Protein AF-A0A933DGP6-F1 (afdb_monomer_lite)

Foldseek 3Di:
DPDLDQDPCLLAFLDQLPPQDDVPFGQLVVLCVLLPHDLLLLCQQQVHDSVQRDRDPSRDPSSRVLSVSSSSLLRLQCVVVVSPSVVSSVQQVFQDVVVVRDRVSVCSSNNNVVVSSVVSSVVVSVPPPDPPPDDDDDDDDDDDPCLQQVQCCQLPVPDPQGSVNLVVQCVDPPCPSNLVSLLSCLATPDPVVNVVRDDLVSCVVNLVPHDHDPVSSVVNVVVSVVVVPPD

Sequence (231 aa):
MPTITPDIFSTVPQRDYLSLFEGNRPNCQRIVRFLGLRNEEVAKATGLPFGSIRYDEKMPVDLIERIREWGTLLNLVAEFFQGDSQKTSLWFAMPNPLLGDVAPRDMIRSGRDKKLFKFVVTALSENKPTVPASPEFPISVRHGPDIGEKVAKEVFWDYEVDLQEMKRLLQNKRPEKRLWVIGRILKYARWEDVRQLLTTKDIEEALPKVDLPEVKRRMLENALEVWRHGK

Secondary structure (DSSP, 8-state):
----PPPTTTTS-SS-TT--EETTEE-HHHHHHHHT--HHHHHHHHT--GGG---STT--HHHHHHHHHHHHHHHHHHHHTTT-HHHHHHHHHS-BGGGTSB-HHHHHHTT-HHHHHHHHHHHHHHSS----S-PPP----PPPTTHHHHHHHHH-TTS---HHHHHHHHS-S-HHHHHHHHHHHHHHS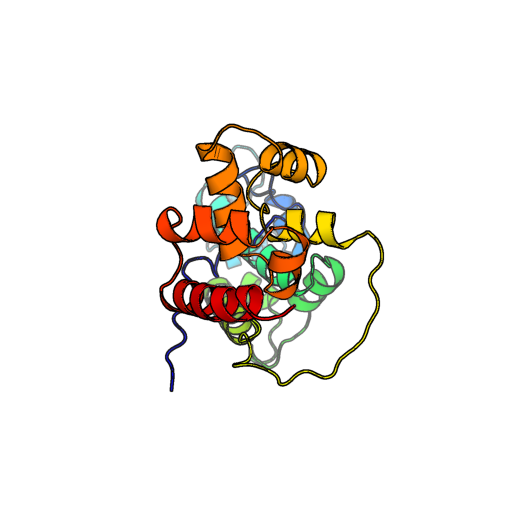-HHHHHHHS-HHHHHHHTTTS---HHHHHHHHHHHHHHHH--

Structure (mmCIF, N/CA/C/O backbone):
data_AF-A0A933DGP6-F1
#
_entry.id   AF-A0A933DGP6-F1
#
loop_
_atom_site.group_PDB
_atom_site.id
_atom_site.type_symbol
_atom_site.label_atom_id
_atom_site.label_alt_id
_atom_site.label_comp_id
_atom_site.label_asym_id
_atom_site.label_entity_id
_atom_site.label_seq_id
_atom_site.pdbx_PDB_ins_code
_atom_site.Cartn_x
_atom_site.Cartn_y
_atom_site.Cartn_z
_atom_site.occupancy
_atom_site.B_iso_or_equiv
_atom_site.auth_seq_id
_atom_site.auth_comp_id
_atom_site.auth_asym_id
_atom_site.auth_atom_id
_atom_site.pdbx_PDB_model_num
ATOM 1 N N . MET A 1 1 ? 26.078 -15.465 -0.714 1.00 34.94 1 MET A N 1
ATOM 2 C CA . MET A 1 1 ? 24.709 -14.984 -0.992 1.00 34.94 1 MET A CA 1
ATOM 3 C C . MET A 1 1 ? 24.759 -13.467 -0.943 1.00 34.94 1 MET A C 1
ATOM 5 O O . MET A 1 1 ? 25.092 -12.960 0.123 1.00 34.94 1 MET A O 1
ATOM 9 N N . PRO A 1 2 ? 24.574 -12.738 -2.055 1.00 35.12 2 PRO A N 1
ATOM 10 C CA . PRO A 1 2 ? 24.521 -11.284 -1.998 1.00 35.12 2 PRO A CA 1
ATOM 11 C C . PRO A 1 2 ? 23.254 -10.886 -1.239 1.00 35.12 2 PRO A C 1
ATOM 13 O O . PRO A 1 2 ? 22.146 -11.267 -1.610 1.00 35.12 2 PRO A O 1
ATOM 16 N N . THR A 1 3 ? 23.428 -10.175 -0.133 1.00 34.62 3 THR A N 1
ATOM 17 C CA . THR A 1 3 ? 22.328 -9.604 0.639 1.00 34.62 3 THR A CA 1
ATOM 18 C C . THR A 1 3 ? 21.720 -8.490 -0.207 1.00 34.62 3 THR A C 1
ATOM 20 O O . THR A 1 3 ? 22.310 -7.419 -0.314 1.00 34.62 3 THR A O 1
ATOM 23 N N . ILE A 1 4 ? 20.586 -8.749 -0.864 1.00 45.81 4 ILE A N 1
ATOM 24 C CA . ILE A 1 4 ? 19.815 -7.701 -1.540 1.00 45.81 4 ILE A CA 1
ATOM 25 C C . ILE A 1 4 ? 19.317 -6.773 -0.435 1.00 45.81 4 ILE A C 1
ATOM 27 O O . ILE A 1 4 ? 18.376 -7.099 0.287 1.00 45.81 4 ILE A O 1
ATOM 31 N N . THR A 1 5 ? 19.993 -5.644 -0.240 1.00 48.47 5 THR A N 1
ATOM 32 C CA . THR A 1 5 ? 19.479 -4.573 0.603 1.00 48.47 5 THR A CA 1
ATOM 33 C C . THR A 1 5 ? 18.223 -4.037 -0.078 1.00 48.47 5 THR A C 1
ATOM 35 O O . THR A 1 5 ? 18.317 -3.567 -1.214 1.00 48.47 5 THR A O 1
ATOM 38 N N . PRO A 1 6 ? 17.039 -4.136 0.555 1.00 54.31 6 PRO A N 1
ATOM 39 C CA . PRO A 1 6 ? 15.834 -3.561 -0.014 1.00 54.31 6 PRO A CA 1
ATOM 40 C C . PRO A 1 6 ? 16.068 -2.061 -0.181 1.00 54.31 6 PRO A C 1
ATOM 42 O O . PRO A 1 6 ? 16.427 -1.367 0.770 1.00 54.31 6 PRO A O 1
ATOM 45 N N . ASP A 1 7 ? 15.915 -1.588 -1.415 1.00 66.56 7 ASP A N 1
ATOM 46 C CA . ASP A 1 7 ? 15.916 -0.169 -1.752 1.00 66.56 7 ASP A CA 1
ATOM 47 C C . ASP A 1 7 ? 14.980 0.566 -0.781 1.00 66.56 7 ASP A C 1
ATOM 49 O O . ASP A 1 7 ? 13.841 0.133 -0.578 1.00 66.56 7 ASP A O 1
ATOM 53 N N . ILE A 1 8 ? 15.451 1.644 -0.150 1.00 68.50 8 ILE A N 1
ATOM 54 C CA . ILE A 1 8 ? 14.691 2.368 0.882 1.00 68.50 8 ILE A CA 1
ATOM 55 C C . ILE A 1 8 ? 13.358 2.911 0.344 1.00 68.50 8 ILE A C 1
ATOM 57 O O . ILE A 1 8 ? 12.436 3.149 1.120 1.00 68.50 8 ILE A O 1
ATOM 61 N N . PHE A 1 9 ? 13.240 3.046 -0.981 1.00 74.06 9 PHE A N 1
ATOM 62 C CA . PHE A 1 9 ? 12.032 3.486 -1.676 1.00 74.06 9 PHE A CA 1
ATOM 63 C C . PHE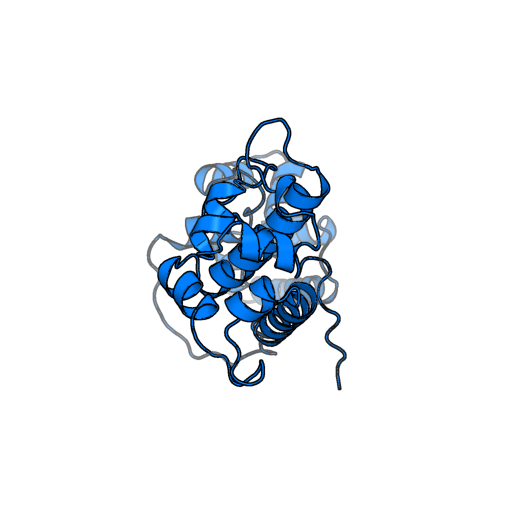 A 1 9 ? 11.128 2.339 -2.152 1.00 74.06 9 PHE A C 1
ATOM 65 O O . PHE A 1 9 ? 10.074 2.592 -2.724 1.00 74.06 9 PHE A O 1
ATOM 72 N N . SER A 1 10 ? 11.477 1.074 -1.893 1.00 73.81 10 SER A N 1
ATOM 73 C C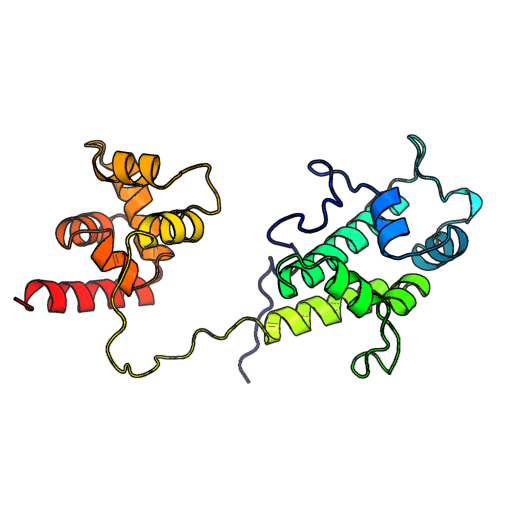A . SER A 1 10 ? 10.667 -0.101 -2.281 1.00 73.81 10 SER A CA 1
ATOM 74 C C . SER A 1 10 ? 9.277 -0.162 -1.629 1.00 73.81 10 SER A C 1
ATOM 76 O O . SER A 1 10 ? 8.437 -0.963 -2.032 1.00 73.81 10 SER A O 1
ATOM 78 N N . THR A 1 11 ? 9.026 0.682 -0.630 1.00 76.88 11 THR A N 1
ATOM 79 C CA . THR A 1 11 ? 7.750 0.808 0.081 1.00 76.88 11 THR A CA 1
ATOM 80 C C . THR A 1 11 ? 6.832 1.881 -0.508 1.00 76.88 11 THR A C 1
ATOM 82 O O . THR A 1 11 ? 5.700 2.021 -0.045 1.00 76.88 11 THR A O 1
ATOM 85 N N . VAL A 1 12 ? 7.298 2.631 -1.514 1.00 82.69 12 VAL A N 1
ATOM 86 C CA . VAL A 1 12 ? 6.572 3.749 -2.123 1.00 82.69 12 VAL A CA 1
ATOM 87 C C . VAL A 1 12 ? 6.264 3.419 -3.588 1.00 82.69 12 VAL A C 1
ATOM 89 O O . VAL A 1 12 ? 7.195 3.187 -4.360 1.00 82.69 12 VAL A O 1
ATOM 92 N N . PRO A 1 13 ? 4.983 3.388 -3.998 1.00 82.88 13 PRO A N 1
ATOM 93 C CA . PRO A 1 13 ? 4.622 3.204 -5.399 1.00 82.88 13 PRO A CA 1
ATOM 94 C C . PRO A 1 13 ? 5.028 4.431 -6.223 1.00 82.88 13 PRO A C 1
ATOM 96 O O . PRO A 1 13 ? 4.969 5.560 -5.736 1.00 82.88 13 PRO A O 1
ATOM 99 N N . GLN A 1 14 ? 5.381 4.228 -7.493 1.00 82.06 14 GLN A N 1
ATOM 100 C CA . GLN A 1 14 ? 5.831 5.312 -8.381 1.00 82.06 14 GLN A CA 1
ATOM 101 C C . GLN A 1 14 ? 4.745 6.361 -8.647 1.00 82.06 14 GLN A C 1
ATOM 103 O O . GLN A 1 14 ? 5.042 7.518 -8.934 1.00 82.06 14 GLN A O 1
ATOM 108 N N . ARG A 1 15 ? 3.473 5.957 -8.581 1.00 86.94 15 ARG A N 1
ATOM 109 C CA . ARG A 1 15 ? 2.305 6.826 -8.759 1.00 86.94 15 ARG A CA 1
ATOM 110 C C . ARG A 1 15 ? 1.060 6.206 -8.134 1.00 86.94 15 ARG A C 1
ATOM 112 O O . ARG A 1 15 ? 1.051 5.035 -7.758 1.00 86.94 15 ARG A O 1
ATOM 119 N N . ASP A 1 16 ? -0.013 6.983 -8.078 1.00 89.69 16 ASP A N 1
ATOM 120 C CA . ASP A 1 16 ? -1.334 6.503 -7.678 1.00 89.69 16 ASP A CA 1
ATOM 121 C C . ASP A 1 16 ? -2.083 5.874 -8.867 1.00 89.69 16 ASP A C 1
ATOM 123 O O . ASP A 1 16 ? -2.877 6.518 -9.552 1.00 89.69 16 ASP A O 1
ATOM 127 N N . TYR A 1 17 ? -1.801 4.599 -9.134 1.00 90.38 17 TYR A N 1
ATOM 128 C CA . TYR A 1 17 ? -2.379 3.842 -10.251 1.00 90.38 17 TYR A CA 1
ATOM 129 C C . TYR A 1 17 ? -3.896 3.656 -10.139 1.00 90.38 17 TYR A C 1
ATOM 131 O O . TYR A 1 17 ? -4.584 3.545 -11.151 1.00 90.38 17 TYR A O 1
ATOM 139 N N . LEU A 1 18 ? -4.417 3.591 -8.914 1.00 90.50 18 LEU A N 1
ATOM 140 C CA . LEU A 1 18 ? -5.815 3.254 -8.637 1.00 90.50 18 LEU A CA 1
ATOM 141 C C . LEU A 1 18 ? -6.684 4.482 -8.306 1.00 90.50 18 LEU A C 1
ATOM 143 O O . LEU A 1 18 ? -7.880 4.333 -8.006 1.00 90.50 18 LEU A O 1
ATOM 147 N N . SER A 1 19 ? -6.100 5.684 -8.376 1.00 92.69 19 SER A N 1
ATOM 148 C CA . SER A 1 19 ? -6.733 6.952 -7.987 1.00 92.69 19 SER A CA 1
ATOM 149 C C . SER A 1 19 ? -7.307 6.884 -6.564 1.00 92.69 19 SER A C 1
ATOM 151 O O . SER A 1 19 ? -8.477 7.195 -6.331 1.00 92.69 19 SER A O 1
ATOM 153 N N . LEU A 1 20 ? -6.519 6.344 -5.631 1.00 93.06 20 LEU A N 1
ATOM 154 C CA . LEU A 1 20 ? -6.867 6.177 -4.218 1.00 93.06 20 LEU A CA 1
ATOM 155 C C . LEU A 1 20 ? -6.482 7.391 -3.368 1.00 93.06 20 LEU A C 1
ATOM 157 O O . LEU A 1 20 ? -6.827 7.425 -2.187 1.00 93.06 20 LEU A O 1
ATOM 161 N N . PHE A 1 21 ? -5.787 8.369 -3.942 1.00 92.06 21 PHE A N 1
ATOM 162 C CA . PHE A 1 21 ? -5.270 9.541 -3.259 1.00 92.06 21 PHE A CA 1
ATOM 163 C C . PHE A 1 21 ? -5.698 10.828 -3.967 1.00 92.06 21 PHE A C 1
ATOM 165 O O . PHE A 1 21 ? -5.710 10.935 -5.190 1.00 92.06 21 PHE A O 1
ATOM 172 N N . GLU A 1 22 ? -6.016 11.839 -3.165 1.00 88.75 22 GLU A N 1
ATOM 173 C CA . GLU A 1 22 ? -6.240 13.213 -3.604 1.00 88.75 22 GLU A CA 1
ATOM 174 C C . GLU A 1 22 ? -5.072 14.050 -3.074 1.00 88.75 22 GLU A C 1
ATOM 176 O O . GLU A 1 22 ? -5.027 14.454 -1.906 1.00 88.75 22 GLU A O 1
ATOM 181 N N . GLY A 1 23 ? -4.043 14.211 -3.911 1.00 84.69 23 GLY A N 1
ATOM 182 C CA . GLY A 1 23 ? -2.746 14.717 -3.468 1.00 84.69 23 GLY A CA 1
ATOM 183 C C . GLY A 1 23 ? -2.125 13.774 -2.434 1.00 84.69 23 GLY A C 1
ATOM 184 O O . GLY A 1 23 ? -1.807 12.633 -2.748 1.00 84.69 23 GLY A O 1
ATOM 185 N N . ASN A 1 24 ? -1.974 14.235 -1.188 1.00 80.50 24 ASN A N 1
ATOM 186 C CA . ASN A 1 24 ? -1.395 13.440 -0.093 1.00 80.50 24 ASN A CA 1
ATOM 187 C C . ASN A 1 24 ? -2.447 12.861 0.883 1.00 80.50 24 ASN A C 1
ATOM 189 O O . ASN A 1 24 ? -2.114 12.315 1.944 1.00 80.50 24 ASN A O 1
ATOM 193 N N . ARG A 1 25 ? -3.741 13.021 0.571 1.00 87.69 25 ARG A N 1
ATOM 194 C CA . ARG A 1 25 ? -4.842 12.518 1.403 1.00 87.69 25 ARG A CA 1
ATOM 195 C C . ARG A 1 25 ? -5.415 11.231 0.806 1.00 87.69 25 ARG A C 1
ATOM 197 O O . ARG A 1 25 ? -5.783 11.237 -0.366 1.00 87.69 25 ARG A O 1
ATOM 204 N N . PRO A 1 26 ? -5.508 10.134 1.579 1.00 93.75 26 PRO A N 1
ATOM 205 C CA . PRO A 1 26 ? -6.130 8.909 1.096 1.00 93.75 26 PRO A CA 1
ATOM 206 C C . PRO A 1 26 ? -7.649 9.081 0.995 1.00 93.75 26 PRO A C 1
ATOM 208 O O . PRO A 1 26 ? -8.306 9.507 1.951 1.00 93.75 26 PRO A O 1
ATOM 211 N N . ASN A 1 27 ? -8.230 8.673 -0.130 1.00 95.56 27 ASN A N 1
ATOM 212 C CA . ASN A 1 27 ? -9.672 8.525 -0.268 1.00 95.56 27 ASN A CA 1
ATOM 213 C C . ASN A 1 27 ? -10.107 7.249 0.473 1.00 95.56 27 ASN A C 1
ATOM 215 O O . ASN A 1 27 ? -10.182 6.148 -0.082 1.00 95.56 27 ASN A O 1
ATOM 219 N N . CYS A 1 28 ? -10.343 7.400 1.777 1.00 94.56 28 CYS A N 1
ATOM 220 C CA . CYS A 1 28 ? -10.500 6.277 2.694 1.00 94.56 28 CYS A CA 1
ATOM 221 C C . CYS A 1 28 ? -11.683 5.372 2.333 1.00 94.56 28 CYS A C 1
ATOM 223 O O . CYS A 1 28 ? -11.569 4.146 2.372 1.00 94.56 28 CYS A O 1
ATOM 225 N N . GLN A 1 29 ? -12.805 5.967 1.924 1.00 94.62 29 GLN A N 1
ATOM 226 C CA . GLN A 1 29 ? -13.994 5.220 1.529 1.00 94.62 29 GLN A CA 1
ATOM 227 C C . GLN A 1 29 ? -13.747 4.406 0.252 1.00 94.62 29 GLN A C 1
ATOM 229 O O . GLN A 1 29 ? -14.168 3.251 0.167 1.00 94.62 29 GLN A O 1
ATOM 234 N N . ARG A 1 30 ? -13.029 4.970 -0.727 1.00 95.25 30 ARG A N 1
ATOM 235 C CA . ARG A 1 30 ? -12.667 4.263 -1.961 1.00 95.25 30 ARG A CA 1
ATOM 236 C C . ARG A 1 30 ? -11.733 3.088 -1.685 1.00 95.25 30 ARG A C 1
ATOM 238 O O . ARG A 1 30 ? -11.972 2.016 -2.231 1.00 95.25 30 ARG A O 1
ATOM 245 N N . ILE A 1 31 ? -10.731 3.254 -0.819 1.00 96.19 31 ILE A N 1
ATOM 246 C CA . ILE A 1 31 ? -9.794 2.180 -0.439 1.00 96.19 31 ILE A CA 1
ATOM 247 C C . ILE A 1 31 ? -10.536 1.021 0.237 1.00 96.19 31 ILE A C 1
ATOM 249 O O . ILE A 1 31 ? -10.401 -0.133 -0.170 1.00 96.19 31 ILE A O 1
ATOM 253 N N . VAL A 1 32 ? -11.376 1.325 1.230 1.00 95.94 32 VAL A N 1
ATOM 254 C CA . VAL A 1 32 ? -12.178 0.320 1.947 1.00 95.94 32 VAL A CA 1
ATOM 255 C C . VAL A 1 32 ? -13.134 -0.401 0.995 1.00 95.94 32 VAL A C 1
ATOM 257 O O . VAL A 1 32 ? -13.238 -1.628 1.034 1.00 95.94 32 VAL A O 1
ATOM 260 N N . ARG A 1 33 ? -13.781 0.341 0.086 1.00 95.06 33 ARG A N 1
ATOM 261 C CA . ARG A 1 33 ? -14.661 -0.224 -0.943 1.00 95.06 33 ARG A CA 1
ATOM 262 C C . ARG A 1 33 ? -13.900 -1.100 -1.938 1.00 95.06 33 ARG A C 1
ATOM 264 O O . ARG A 1 33 ? -14.412 -2.153 -2.301 1.00 95.06 33 ARG A O 1
ATOM 271 N N . PHE A 1 34 ? -12.702 -0.697 -2.360 1.00 94.00 34 PHE A N 1
ATOM 272 C CA . PHE A 1 34 ? -11.858 -1.478 -3.268 1.00 94.00 34 PHE A CA 1
ATOM 273 C C . PHE A 1 34 ? -11.461 -2.821 -2.644 1.00 94.00 34 PHE A C 1
ATOM 275 O O . PHE A 1 34 ? -11.503 -3.855 -3.307 1.00 94.00 34 PHE A O 1
ATOM 282 N N . LEU A 1 35 ? -11.146 -2.818 -1.347 1.00 93.38 35 LEU A N 1
ATOM 283 C CA . LEU A 1 35 ? -10.896 -4.038 -0.578 1.00 93.38 35 LEU A CA 1
ATOM 284 C C . LEU A 1 35 ? -12.180 -4.814 -0.250 1.00 93.38 35 LEU A C 1
ATOM 286 O O . LEU A 1 35 ? -12.096 -5.955 0.191 1.00 93.38 35 LEU A O 1
ATOM 290 N N . GLY A 1 36 ? -13.365 -4.233 -0.451 1.00 93.00 36 GLY A N 1
ATOM 291 C CA . GLY A 1 36 ? -14.644 -4.852 -0.108 1.00 93.00 36 GLY A CA 1
ATOM 292 C C . GLY A 1 36 ? -14.796 -5.129 1.391 1.00 93.00 36 GLY A C 1
ATOM 293 O O . GLY A 1 36 ? -15.381 -6.146 1.759 1.00 93.00 36 GLY A O 1
ATOM 294 N N . LEU A 1 37 ? -14.228 -4.273 2.247 1.00 93.44 37 LEU A N 1
ATOM 295 C CA . LEU A 1 37 ? -14.304 -4.422 3.702 1.00 93.44 37 LEU A CA 1
ATOM 296 C C . LEU A 1 37 ? -15.549 -3.734 4.264 1.00 93.44 37 LEU A C 1
ATOM 298 O O . LEU A 1 37 ? -15.932 -2.646 3.834 1.00 93.44 37 LEU A O 1
ATOM 302 N N . ARG A 1 38 ? -16.154 -4.360 5.274 1.00 93.94 38 ARG A N 1
ATOM 303 C CA . ARG A 1 38 ? -17.242 -3.770 6.076 1.00 93.94 38 ARG A CA 1
ATOM 304 C C . ARG A 1 38 ? -16.673 -3.012 7.278 1.00 93.94 38 ARG A C 1
ATOM 306 O O . ARG A 1 38 ? -15.567 -3.304 7.720 1.00 93.94 38 ARG A O 1
ATOM 313 N N . ASN A 1 39 ? -17.440 -2.103 7.882 1.00 94.31 39 ASN A N 1
ATOM 314 C CA . ASN A 1 39 ? -16.964 -1.323 9.040 1.00 94.31 39 ASN A CA 1
ATOM 315 C C . ASN A 1 39 ? -16.507 -2.203 10.222 1.00 94.31 39 ASN A C 1
ATOM 317 O O . ASN A 1 39 ? -15.525 -1.882 10.879 1.00 94.31 39 ASN A O 1
ATOM 321 N N . GLU A 1 40 ? -17.170 -3.341 10.458 1.00 94.06 40 GLU A N 1
ATOM 322 C CA . GLU A 1 40 ? -16.786 -4.335 11.480 1.00 94.06 40 GLU A CA 1
ATOM 323 C C . GLU A 1 40 ? -15.383 -4.901 11.223 1.00 94.06 40 GLU A C 1
ATOM 325 O O . GLU A 1 40 ? -14.574 -5.092 12.129 1.00 94.06 40 GLU A O 1
ATOM 330 N N . GLU A 1 41 ? -15.091 -5.152 9.952 1.00 94.00 41 GLU A N 1
ATOM 331 C CA . GLU A 1 41 ? -13.830 -5.706 9.481 1.00 94.00 41 GLU A CA 1
ATOM 332 C C . GLU A 1 41 ? -12.720 -4.660 9.531 1.00 94.00 41 GLU A C 1
ATOM 334 O O . GLU A 1 41 ? -11.596 -4.983 9.899 1.00 94.00 41 GLU A O 1
ATOM 339 N N . VAL A 1 42 ? -13.046 -3.400 9.236 1.00 95.69 42 VAL A N 1
ATOM 340 C CA . VAL A 1 42 ? -12.135 -2.262 9.401 1.00 95.69 42 VAL A CA 1
ATOM 341 C C . VAL A 1 42 ? -11.807 -2.037 10.879 1.00 95.69 42 VAL A C 1
ATOM 343 O O . VAL A 1 42 ? -10.639 -1.846 11.218 1.00 95.69 42 VAL A O 1
ATOM 346 N N . ALA A 1 43 ? -12.795 -2.120 11.775 1.00 95.19 43 ALA A N 1
ATOM 347 C CA . ALA A 1 43 ? -12.574 -2.041 13.220 1.00 95.19 43 ALA A CA 1
ATOM 348 C C . ALA A 1 43 ? -11.614 -3.140 13.693 1.00 95.19 43 ALA A C 1
ATOM 350 O O . ALA A 1 43 ? -10.616 -2.862 14.353 1.00 95.19 43 ALA A O 1
ATOM 351 N N . LYS A 1 44 ? -11.852 -4.385 13.263 1.00 93.06 44 LYS A N 1
ATOM 352 C CA . LYS A 1 44 ? -10.978 -5.519 13.581 1.00 93.06 44 LYS A CA 1
ATOM 353 C C . LYS A 1 44 ? -9.564 -5.347 13.020 1.00 93.06 44 LYS A C 1
ATOM 355 O O . LYS A 1 44 ? -8.600 -5.625 13.726 1.00 93.06 44 LYS A O 1
ATOM 360 N N . ALA A 1 45 ? -9.443 -4.901 11.772 1.00 93.06 45 ALA A N 1
ATOM 361 C CA . ALA A 1 45 ? -8.160 -4.726 11.099 1.00 93.06 45 ALA A CA 1
ATOM 362 C C . ALA A 1 45 ? -7.316 -3.605 11.721 1.00 93.06 45 ALA A C 1
ATOM 364 O O . ALA A 1 45 ? -6.096 -3.720 11.782 1.00 93.06 45 ALA A O 1
ATOM 365 N N . THR A 1 46 ? -7.959 -2.535 12.193 1.00 92.94 46 THR A N 1
ATOM 366 C CA . THR A 1 46 ? -7.272 -1.386 12.803 1.00 92.94 46 THR A CA 1
ATOM 367 C C . THR A 1 46 ? -7.114 -1.494 14.318 1.00 92.94 46 THR A C 1
ATOM 369 O O . THR A 1 46 ? -6.302 -0.772 14.889 1.00 92.94 46 THR A O 1
ATOM 372 N N . GLY A 1 47 ? -7.868 -2.379 14.977 1.00 92.50 47 GLY A N 1
ATOM 373 C CA . GLY A 1 47 ? -7.925 -2.475 16.438 1.00 92.50 47 GLY A CA 1
ATOM 374 C C . GLY A 1 47 ? -8.696 -1.328 17.101 1.00 92.50 47 GLY A C 1
ATOM 375 O O . GLY A 1 47 ? -8.671 -1.206 18.324 1.00 92.50 47 GLY A O 1
ATOM 376 N N . LEU A 1 48 ? -9.375 -0.486 16.316 1.00 93.12 48 LEU A N 1
ATOM 377 C CA . LEU A 1 48 ? -10.172 0.629 16.818 1.00 93.12 48 LEU A CA 1
ATOM 378 C C . LEU A 1 48 ? -11.591 0.174 17.200 1.00 93.12 48 LEU A C 1
ATOM 380 O O . LEU A 1 48 ? -12.123 -0.767 16.603 1.00 93.12 48 LEU A O 1
ATOM 384 N N . PRO A 1 49 ? -12.248 0.849 18.163 1.00 95.19 49 PRO A N 1
ATOM 385 C CA . PRO A 1 49 ? -13.648 0.588 18.480 1.00 95.19 49 PRO A CA 1
ATOM 386 C C . PRO A 1 49 ? -14.554 0.703 17.247 1.00 95.19 49 PRO A C 1
ATOM 388 O O . PRO A 1 49 ? -14.430 1.627 16.452 1.00 95.19 49 PRO A O 1
ATOM 391 N N . PHE A 1 50 ? -15.542 -0.182 17.106 1.00 95.06 50 PHE A N 1
ATOM 392 C CA . PHE A 1 50 ? -16.474 -0.127 15.969 1.00 95.06 50 PHE A CA 1
ATOM 393 C C . PHE A 1 50 ? -17.168 1.241 15.826 1.00 95.06 50 PHE A C 1
ATOM 395 O O . PHE A 1 50 ? -17.282 1.768 14.723 1.00 95.06 50 PHE A O 1
ATOM 402 N N . GLY A 1 51 ? -17.561 1.855 16.948 1.00 93.12 51 GLY A N 1
ATOM 403 C CA . GLY A 1 51 ? -18.213 3.168 16.965 1.00 93.12 51 GLY A CA 1
ATOM 404 C C . GLY A 1 51 ? -17.326 4.341 16.528 1.00 93.12 51 GLY A C 1
ATOM 405 O O . GLY A 1 51 ? -17.854 5.418 16.260 1.00 93.12 51 GLY A O 1
ATOM 406 N N . SER A 1 52 ? -16.003 4.162 16.439 1.00 92.50 52 SER A N 1
ATOM 407 C CA . SER A 1 52 ? -15.088 5.186 15.923 1.00 92.50 52 SER A CA 1
ATOM 408 C C . SER A 1 52 ? -14.782 5.031 14.428 1.00 92.50 52 SER A C 1
ATOM 410 O O . SER A 1 52 ? -14.133 5.909 13.857 1.00 92.50 52 SER A O 1
ATOM 412 N N . ILE A 1 53 ? -15.283 3.978 13.766 1.00 95.56 53 ILE A N 1
ATOM 413 C CA . ILE A 1 53 ? -15.144 3.804 12.316 1.00 95.56 53 ILE A CA 1
ATOM 414 C C . ILE A 1 53 ? -16.120 4.724 11.583 1.00 95.56 53 ILE A C 1
ATOM 416 O O . ILE A 1 53 ? -17.327 4.486 11.534 1.00 95.56 53 ILE A O 1
ATOM 420 N N . ARG A 1 54 ? -15.570 5.786 10.994 1.00 93.69 54 ARG A N 1
ATOM 421 C CA . ARG A 1 54 ? -16.295 6.807 10.231 1.00 93.69 54 ARG A CA 1
ATOM 422 C C . ARG A 1 54 ? -15.406 7.384 9.131 1.00 93.69 54 ARG A C 1
ATOM 424 O O . ARG A 1 54 ? -14.187 7.277 9.217 1.00 93.69 54 ARG A O 1
ATOM 431 N N . TYR A 1 55 ? -16.023 7.996 8.124 1.00 93.31 55 TYR A N 1
ATOM 432 C CA . TYR A 1 55 ? -15.346 8.530 6.930 1.00 93.31 55 TYR A CA 1
ATOM 433 C C . TYR A 1 55 ? -15.703 10.003 6.674 1.00 93.31 55 TYR A C 1
ATOM 435 O O . TYR A 1 55 ? -15.790 10.439 5.531 1.00 93.31 55 TYR A O 1
ATOM 443 N N . ASP A 1 56 ? -15.966 10.747 7.747 1.00 91.25 56 ASP A N 1
ATOM 444 C CA . ASP A 1 56 ? -16.283 12.177 7.732 1.00 91.25 56 ASP A CA 1
ATOM 445 C C . ASP A 1 56 ? -15.146 13.002 8.367 1.00 91.25 56 ASP A C 1
ATOM 447 O O . ASP A 1 56 ? -14.098 12.471 8.729 1.00 91.25 56 ASP A O 1
ATOM 451 N N . GLU A 1 57 ? -15.345 14.309 8.534 1.00 89.38 57 GLU A N 1
ATOM 452 C CA . GLU A 1 57 ? -14.343 15.226 9.103 1.00 89.38 57 GLU A CA 1
ATOM 453 C C . GLU A 1 57 ? -13.890 14.867 10.529 1.00 89.38 57 GLU A C 1
ATOM 455 O O . GLU A 1 57 ? -12.832 15.310 10.968 1.00 89.38 57 GLU A O 1
ATOM 460 N N . LYS A 1 58 ? -14.668 14.061 11.264 1.00 92.00 58 LYS A N 1
ATOM 461 C CA . LYS A 1 58 ? -14.358 13.630 12.638 1.00 92.00 58 LYS A CA 1
ATOM 462 C C . LYS A 1 58 ? -13.643 12.279 12.678 1.00 92.00 58 LYS A C 1
ATOM 464 O O . LYS A 1 58 ? -13.557 11.658 13.739 1.00 92.00 58 LYS A O 1
ATOM 469 N N . MET A 1 59 ? -13.182 11.791 11.531 1.00 93.38 59 MET A N 1
ATOM 470 C CA . MET A 1 59 ? -12.455 10.537 11.407 1.00 93.38 59 MET A CA 1
ATOM 471 C C . MET A 1 59 ? -11.176 10.535 12.266 1.00 93.38 59 MET A C 1
ATOM 473 O O . MET A 1 59 ? -10.392 11.483 12.192 1.00 93.38 59 MET A O 1
ATOM 477 N N . PRO A 1 60 ? -10.932 9.480 13.069 1.00 94.31 60 PRO A N 1
ATOM 478 C CA . PRO A 1 60 ? -9.704 9.369 13.851 1.00 94.31 60 PRO A CA 1
ATOM 479 C C . PRO A 1 60 ? -8.461 9.350 12.958 1.00 94.31 60 PRO A C 1
ATOM 481 O O . PRO A 1 60 ? -8.425 8.628 11.961 1.00 94.31 60 PRO A O 1
ATOM 484 N N . VAL A 1 61 ? -7.414 10.078 13.358 1.00 93.19 61 VAL A N 1
ATOM 485 C CA . VAL A 1 61 ? -6.135 10.130 12.623 1.00 93.19 61 VAL A CA 1
ATOM 486 C C . VAL A 1 61 ? -5.538 8.732 12.455 1.00 93.19 61 VAL A C 1
ATOM 488 O O . VAL A 1 61 ? -5.122 8.374 11.358 1.00 93.19 61 VAL A O 1
ATOM 491 N N . ASP A 1 62 ? -5.596 7.900 13.496 1.00 92.56 62 ASP A N 1
ATOM 492 C CA . ASP A 1 62 ? -5.096 6.524 13.437 1.00 92.56 62 ASP A CA 1
ATOM 493 C C . ASP A 1 62 ? -5.780 5.705 12.337 1.00 92.56 62 ASP A C 1
ATOM 495 O O . ASP A 1 62 ? -5.123 4.949 11.624 1.00 92.56 62 ASP A O 1
ATOM 499 N N . LEU A 1 63 ? -7.092 5.886 12.145 1.00 94.81 63 LEU A N 1
ATOM 500 C CA . LEU A 1 63 ? -7.839 5.204 11.088 1.00 94.81 63 LEU A CA 1
ATOM 501 C C . LEU A 1 63 ? -7.386 5.670 9.696 1.00 94.81 63 LEU A C 1
ATOM 503 O O . LEU A 1 63 ? -7.261 4.845 8.791 1.00 94.81 63 LEU A O 1
ATOM 507 N N . ILE A 1 64 ? -7.110 6.968 9.533 1.00 94.56 64 ILE A N 1
ATOM 508 C CA . ILE A 1 64 ? -6.597 7.545 8.280 1.00 94.56 64 ILE A CA 1
ATOM 509 C C . ILE A 1 64 ? -5.231 6.946 7.948 1.00 94.56 64 ILE A C 1
ATOM 511 O O . ILE A 1 64 ? -5.024 6.501 6.821 1.00 94.56 64 ILE A O 1
ATOM 515 N N . GLU A 1 65 ? -4.317 6.886 8.918 1.00 92.12 65 GLU A N 1
ATOM 516 C CA . GLU A 1 65 ? -2.975 6.335 8.704 1.00 92.12 65 GLU A CA 1
ATOM 517 C C . GLU A 1 65 ? -3.018 4.833 8.385 1.00 92.12 65 GLU A C 1
ATOM 519 O O . GLU A 1 65 ? -2.347 4.385 7.456 1.00 92.12 65 GLU A O 1
ATOM 524 N N . ARG A 1 66 ? -3.870 4.049 9.066 1.00 94.25 66 ARG A N 1
ATOM 525 C CA . ARG A 1 66 ? -4.065 2.624 8.729 1.00 94.25 66 ARG A CA 1
ATOM 526 C C . ARG A 1 66 ? -4.572 2.446 7.295 1.00 94.25 66 ARG A C 1
ATOM 528 O O . ARG A 1 66 ? -4.048 1.628 6.545 1.00 94.25 66 ARG A O 1
ATOM 535 N N . ILE A 1 67 ? -5.570 3.228 6.886 1.00 95.31 67 ILE A N 1
ATOM 536 C CA . ILE A 1 67 ? -6.136 3.129 5.535 1.00 95.31 67 ILE A CA 1
ATOM 537 C C . ILE A 1 67 ? -5.157 3.657 4.476 1.00 95.31 67 ILE A C 1
ATOM 539 O O . ILE A 1 67 ? -5.103 3.106 3.376 1.00 95.31 67 ILE A O 1
ATOM 543 N N . ARG A 1 68 ? -4.336 4.666 4.802 1.00 95.00 68 ARG A N 1
ATOM 544 C CA . ARG A 1 68 ? -3.227 5.124 3.954 1.00 95.00 68 ARG A CA 1
ATOM 545 C C . ARG A 1 68 ? -2.263 3.983 3.656 1.00 95.00 68 ARG A C 1
ATOM 547 O O . ARG A 1 68 ? -1.949 3.765 2.490 1.00 95.00 68 ARG A O 1
ATOM 554 N N . GLU A 1 69 ? -1.833 3.242 4.678 1.00 93.06 69 GLU A N 1
ATOM 555 C CA . GLU A 1 69 ? -0.942 2.088 4.506 1.00 93.06 69 GLU A CA 1
ATOM 556 C C . GLU A 1 69 ? -1.552 1.046 3.551 1.00 93.06 69 GLU A C 1
ATOM 558 O O . GLU A 1 69 ? -0.862 0.530 2.668 1.00 93.06 69 GLU A O 1
ATOM 563 N N . TRP A 1 70 ? -2.860 0.783 3.658 1.00 96.06 70 TRP A N 1
ATOM 564 C CA . TRP A 1 70 ? -3.556 -0.108 2.725 1.00 96.06 70 TRP A CA 1
ATOM 565 C C . TRP A 1 70 ? -3.607 0.457 1.303 1.00 96.06 70 TRP A C 1
ATOM 567 O O . TRP A 1 70 ? -3.374 -0.283 0.352 1.00 96.06 70 TRP A O 1
ATOM 577 N N . GLY A 1 71 ? -3.863 1.757 1.139 1.00 96.00 71 GLY A N 1
ATOM 578 C CA . GLY A 1 71 ? -3.830 2.427 -0.163 1.00 96.00 71 GLY A CA 1
ATOM 579 C C . GLY A 1 71 ? -2.460 2.332 -0.839 1.00 96.00 71 GLY A C 1
ATOM 580 O O . GLY A 1 71 ? -2.374 2.018 -2.026 1.00 96.00 71 GLY A O 1
ATOM 581 N N . THR A 1 72 ? -1.383 2.525 -0.076 1.00 94.25 72 THR A N 1
ATOM 582 C CA . THR A 1 72 ? -0.004 2.343 -0.550 1.00 94.25 72 THR A CA 1
ATOM 583 C C . THR A 1 72 ? 0.234 0.904 -0.998 1.00 94.25 72 THR A C 1
ATOM 585 O O . THR A 1 72 ? 0.731 0.676 -2.098 1.00 94.25 72 THR A O 1
ATOM 588 N N . LEU A 1 73 ? -0.178 -0.073 -0.186 1.00 94.81 73 LEU A N 1
ATOM 589 C CA . LEU A 1 73 ? -0.049 -1.494 -0.508 1.00 94.81 73 LEU A CA 1
ATOM 590 C C . LEU A 1 73 ? -0.798 -1.873 -1.795 1.00 94.81 73 LEU A C 1
ATOM 592 O O . LEU A 1 73 ? -0.258 -2.594 -2.632 1.00 94.81 73 LEU A O 1
ATOM 596 N N . LEU A 1 74 ? -2.026 -1.376 -1.968 1.00 95.81 74 LEU A N 1
ATOM 597 C CA . LEU A 1 74 ? -2.811 -1.584 -3.185 1.00 95.81 74 LEU A CA 1
ATOM 598 C C . LEU A 1 74 ? -2.089 -1.025 -4.417 1.00 95.81 74 LEU A C 1
ATOM 600 O O . LEU A 1 74 ? -2.026 -1.702 -5.440 1.00 95.81 74 LEU A O 1
ATOM 604 N N . ASN A 1 75 ? -1.514 0.176 -4.313 1.00 94.88 75 ASN A N 1
ATOM 605 C CA . ASN A 1 75 ? -0.779 0.799 -5.414 1.00 94.88 75 ASN A CA 1
ATOM 606 C C . ASN A 1 75 ? 0.542 0.085 -5.740 1.00 94.88 75 ASN A C 1
ATOM 608 O O . ASN A 1 75 ? 0.880 -0.010 -6.914 1.00 94.88 75 ASN A O 1
ATOM 612 N N . LEU A 1 76 ? 1.250 -0.477 -4.752 1.00 92.75 76 LEU A N 1
ATOM 613 C CA . LEU A 1 76 ? 2.445 -1.303 -4.997 1.00 92.75 76 LEU A CA 1
ATOM 614 C C . LEU A 1 76 ? 2.116 -2.551 -5.826 1.00 92.75 76 LEU A C 1
ATOM 616 O O . LEU A 1 76 ? 2.835 -2.908 -6.756 1.00 92.75 76 LEU A O 1
ATOM 620 N N . VAL A 1 77 ? 1.003 -3.214 -5.512 1.00 93.19 77 VAL A N 1
ATOM 621 C CA . VAL A 1 77 ? 0.549 -4.378 -6.285 1.00 93.19 77 VAL A CA 1
ATOM 622 C C . VAL A 1 77 ? 0.016 -3.950 -7.655 1.00 93.19 77 VAL A C 1
ATOM 624 O O . VAL A 1 77 ? 0.282 -4.617 -8.654 1.00 93.19 77 VAL A O 1
ATOM 627 N N . ALA A 1 78 ? -0.695 -2.823 -7.733 1.00 92.31 78 ALA A N 1
ATOM 628 C CA . ALA A 1 78 ? -1.165 -2.284 -9.005 1.00 92.31 78 ALA A CA 1
ATOM 629 C C . ALA A 1 78 ? -0.009 -1.927 -9.939 1.00 92.31 78 ALA A C 1
ATOM 631 O O . ALA A 1 78 ? -0.097 -2.206 -11.130 1.00 92.31 78 ALA A O 1
ATOM 632 N N . GLU A 1 79 ? 1.083 -1.375 -9.413 1.00 89.12 79 GLU A N 1
ATOM 633 C CA . GLU A 1 79 ? 2.303 -1.098 -10.170 1.00 89.12 79 GLU A CA 1
ATOM 634 C C . GLU A 1 79 ? 2.846 -2.355 -10.855 1.00 89.12 79 GLU A C 1
ATOM 636 O O . GLU A 1 79 ? 3.126 -2.330 -12.054 1.00 89.12 79 GLU A O 1
ATOM 641 N N . PHE A 1 80 ? 2.908 -3.475 -10.130 1.00 87.38 80 PHE A N 1
ATOM 642 C CA . PHE A 1 80 ? 3.317 -4.760 -10.696 1.00 87.38 80 PHE A CA 1
ATOM 643 C C . PHE A 1 80 ? 2.409 -5.208 -11.848 1.00 87.38 80 PHE A C 1
ATOM 645 O O . PHE A 1 80 ? 2.882 -5.693 -12.876 1.00 87.38 80 PHE A O 1
ATOM 652 N N . PHE A 1 81 ? 1.102 -4.979 -11.719 1.00 85.56 81 PHE A N 1
ATOM 653 C CA . PHE A 1 81 ? 0.131 -5.224 -12.784 1.00 85.56 81 PHE A CA 1
ATOM 654 C C . PHE A 1 81 ? -0.008 -4.059 -13.778 1.00 85.56 81 PHE A C 1
ATOM 656 O O . PHE A 1 81 ? -0.989 -4.005 -14.518 1.00 85.56 81 PHE A O 1
ATOM 663 N N . GLN A 1 82 ? 0.959 -3.136 -13.824 1.00 87.44 82 GLN A N 1
ATOM 664 C CA . GLN A 1 82 ? 1.004 -2.001 -14.757 1.00 87.44 82 GLN A CA 1
ATOM 665 C C . GLN A 1 82 ? -0.229 -1.079 -14.676 1.00 87.44 82 GLN A C 1
ATOM 667 O O . GLN A 1 82 ? -0.607 -0.429 -15.648 1.00 87.44 82 GLN A O 1
ATOM 672 N N . GLY A 1 83 ? -0.858 -1.006 -13.503 1.00 85.88 83 GLY A N 1
ATOM 673 C CA . GLY A 1 83 ? -2.069 -0.231 -13.235 1.00 85.88 83 GLY A CA 1
ATOM 674 C C . GLY A 1 83 ? -3.384 -0.966 -13.500 1.00 85.88 83 GLY A C 1
ATOM 675 O O . GLY A 1 83 ? -4.447 -0.356 -13.400 1.00 85.88 83 GLY A O 1
ATOM 676 N N . ASP A 1 84 ? -3.352 -2.263 -13.815 1.00 86.62 84 ASP A N 1
ATOM 677 C CA . ASP A 1 84 ? -4.562 -3.058 -14.037 1.00 86.62 84 ASP A CA 1
ATOM 678 C C . ASP A 1 84 ? -5.338 -3.269 -12.722 1.00 86.62 84 ASP A C 1
ATOM 680 O O . ASP A 1 84 ? -5.028 -4.129 -11.885 1.00 86.62 84 ASP A O 1
ATOM 684 N N . SER A 1 85 ? -6.370 -2.445 -12.534 1.00 87.75 85 SER A N 1
ATOM 685 C CA . SER A 1 85 ? -7.208 -2.449 -11.331 1.00 87.75 85 SER A CA 1
ATOM 686 C C . SER A 1 85 ? -7.961 -3.765 -11.114 1.00 87.75 85 SER A C 1
ATOM 688 O O . SER A 1 85 ? -8.144 -4.175 -9.965 1.00 87.75 85 SER A O 1
ATOM 690 N N . GLN A 1 86 ? -8.356 -4.460 -12.187 1.00 86.12 86 GLN A N 1
ATOM 691 C CA . GLN A 1 86 ? -9.100 -5.716 -12.090 1.00 86.12 86 GLN A CA 1
ATOM 692 C C . GLN A 1 86 ? -8.186 -6.850 -11.639 1.00 86.12 86 GLN A C 1
ATOM 694 O O . GLN A 1 86 ? -8.533 -7.569 -10.701 1.00 86.12 86 GLN A O 1
ATOM 699 N N . LYS A 1 87 ? -6.993 -6.971 -12.237 1.00 87.75 87 LYS A N 1
ATOM 700 C CA . LYS A 1 87 ? -5.984 -7.945 -11.787 1.00 87.75 87 LYS A CA 1
ATOM 701 C C . LYS A 1 87 ? -5.573 -7.701 -10.347 1.00 87.75 87 LYS A C 1
ATOM 703 O O . LYS A 1 87 ? -5.475 -8.650 -9.575 1.00 87.75 87 LYS A O 1
ATOM 708 N N . THR A 1 88 ? -5.403 -6.435 -9.975 1.00 92.19 88 THR A N 1
ATOM 709 C CA . THR A 1 88 ? -5.072 -6.059 -8.599 1.00 92.19 88 THR A CA 1
ATOM 710 C C . THR A 1 88 ? -6.169 -6.508 -7.638 1.00 92.19 88 THR A C 1
ATOM 712 O O . THR A 1 88 ? -5.892 -7.228 -6.683 1.00 92.19 88 THR A O 1
ATOM 715 N N . SER A 1 89 ? -7.428 -6.153 -7.909 1.00 90.44 89 SER A N 1
ATOM 716 C CA . SER A 1 89 ? -8.562 -6.553 -7.068 1.00 90.44 89 SER A CA 1
ATOM 717 C C . SER A 1 89 ? -8.685 -8.078 -6.954 1.00 90.44 89 SER A C 1
ATOM 719 O O . SER A 1 89 ? -8.830 -8.605 -5.848 1.00 90.44 89 SER A O 1
ATOM 721 N N . LEU A 1 90 ? -8.542 -8.796 -8.074 1.00 87.38 90 LEU A N 1
ATOM 722 C CA . LEU A 1 90 ? -8.578 -10.256 -8.103 1.00 87.38 90 LEU A CA 1
ATOM 723 C C . LEU A 1 90 ? -7.447 -10.862 -7.265 1.00 87.38 90 LEU A C 1
ATOM 725 O O . LEU A 1 90 ? -7.699 -11.753 -6.461 1.00 87.38 90 LEU A O 1
ATOM 729 N N . TRP A 1 91 ? -6.223 -10.348 -7.385 1.00 94.12 91 TRP A N 1
ATOM 730 C CA . TRP A 1 91 ? -5.083 -10.823 -6.603 1.00 94.12 91 TRP A CA 1
ATOM 731 C C . TRP A 1 91 ? -5.311 -10.679 -5.092 1.00 94.12 91 TRP A C 1
ATOM 733 O O . TRP A 1 91 ? -4.988 -11.591 -4.336 1.00 94.12 91 TRP A O 1
ATOM 743 N N . PHE A 1 92 ? -5.935 -9.583 -4.642 1.00 94.81 92 PHE A N 1
ATOM 744 C CA . PHE A 1 92 ? -6.289 -9.423 -3.227 1.00 94.81 92 PHE A CA 1
ATOM 745 C C . PHE A 1 92 ? -7.401 -10.375 -2.768 1.00 94.81 92 PHE A C 1
ATOM 747 O O . PHE A 1 92 ? -7.461 -10.710 -1.582 1.00 94.81 92 PHE A O 1
ATOM 754 N N . ALA A 1 93 ? -8.283 -10.798 -3.674 1.00 90.25 93 ALA A N 1
ATOM 755 C CA . ALA A 1 93 ? -9.411 -11.671 -3.370 1.00 90.25 93 ALA A CA 1
ATOM 756 C C . ALA A 1 93 ? -9.065 -13.168 -3.409 1.00 90.25 93 ALA A C 1
ATOM 758 O O . ALA A 1 93 ? -9.732 -13.946 -2.725 1.00 90.25 93 ALA A O 1
ATOM 759 N N . MET A 1 94 ? -8.062 -13.567 -4.192 1.00 87.38 94 MET A N 1
ATOM 760 C CA . MET A 1 94 ? -7.712 -14.970 -4.402 1.00 87.38 94 MET A CA 1
ATOM 761 C C . MET A 1 94 ? -6.801 -15.516 -3.289 1.00 87.38 94 MET A C 1
ATOM 763 O O . MET A 1 94 ? -5.876 -14.822 -2.861 1.00 87.38 94 MET A O 1
ATOM 767 N N . PRO A 1 95 ? -7.018 -16.766 -2.833 1.00 87.00 95 PRO A N 1
ATOM 768 C CA . PRO A 1 95 ? -6.078 -17.473 -1.967 1.00 87.00 95 PRO A CA 1
ATOM 769 C C . PRO A 1 95 ? -4.671 -17.508 -2.565 1.00 87.00 95 PRO A C 1
ATOM 771 O O . PRO A 1 95 ? -4.505 -17.750 -3.761 1.00 87.00 95 PRO A O 1
ATOM 774 N N . ASN A 1 96 ? -3.659 -17.279 -1.728 1.00 85.19 96 ASN A N 1
ATOM 775 C CA . ASN A 1 96 ? -2.265 -17.311 -2.149 1.00 85.19 96 ASN A CA 1
ATOM 776 C C . ASN A 1 96 ? -1.502 -18.406 -1.378 1.00 85.19 96 ASN A C 1
ATOM 778 O O . ASN A 1 96 ? -1.337 -18.267 -0.161 1.00 85.19 96 ASN A O 1
ATOM 782 N N . PRO A 1 97 ? -0.976 -19.446 -2.053 1.00 82.69 97 PRO A N 1
ATOM 783 C CA . PRO A 1 97 ? -0.208 -20.517 -1.409 1.00 82.69 97 PRO A CA 1
ATOM 784 C C . PRO A 1 97 ? 1.008 -20.017 -0.622 1.00 82.69 97 PRO A C 1
ATOM 786 O O . PRO A 1 97 ? 1.321 -20.534 0.448 1.00 82.69 97 PRO A O 1
ATOM 789 N N . LEU A 1 98 ? 1.652 -18.938 -1.081 1.00 83.38 98 LEU A N 1
ATOM 790 C CA . LEU A 1 98 ? 2.799 -18.326 -0.396 1.00 83.38 98 LEU A CA 1
ATOM 791 C C . LEU A 1 98 ? 2.404 -17.602 0.903 1.00 83.38 98 LEU A C 1
ATOM 793 O O . LEU A 1 98 ? 3.259 -17.259 1.719 1.00 83.38 98 LEU A O 1
ATOM 797 N N . LEU A 1 99 ? 1.104 -17.386 1.112 1.00 82.75 99 LEU A N 1
ATOM 798 C CA . LEU A 1 99 ? 0.517 -16.832 2.330 1.00 82.75 99 LEU A CA 1
ATOM 799 C C . LEU A 1 99 ? -0.239 -17.900 3.143 1.00 82.75 99 LEU A C 1
ATOM 801 O O . LEU A 1 99 ? -0.996 -17.550 4.050 1.00 82.75 99 LEU A O 1
ATOM 805 N N . GLY A 1 100 ? -0.009 -19.187 2.851 1.00 83.94 100 GLY A N 1
ATOM 806 C CA . GLY A 1 100 ? -0.680 -20.314 3.501 1.00 83.94 100 GLY A CA 1
ATOM 807 C C . GLY A 1 100 ? -2.134 -20.467 3.061 1.00 83.94 100 GLY A C 1
ATOM 808 O O . GLY A 1 100 ? -3.003 -20.651 3.908 1.00 83.94 100 GLY A O 1
ATOM 809 N N . ASP A 1 101 ? -2.393 -20.293 1.762 1.00 83.88 101 ASP A N 1
ATOM 810 C CA . ASP A 1 101 ? -3.722 -20.359 1.133 1.00 83.88 101 ASP A CA 1
ATOM 811 C C . ASP A 1 101 ? -4.737 -19.355 1.701 1.00 83.88 101 ASP A C 1
ATOM 813 O O . ASP A 1 101 ? -5.952 -19.525 1.615 1.00 83.88 101 ASP A O 1
ATOM 817 N N . VAL A 1 102 ? -4.234 -18.252 2.256 1.00 85.31 102 VAL A N 1
ATOM 818 C CA . VAL A 1 102 ? -5.045 -17.126 2.721 1.00 85.31 102 VAL A CA 1
ATOM 819 C C . VAL A 1 102 ? -5.032 -16.030 1.663 1.00 85.31 102 VAL A C 1
ATOM 821 O O . VAL A 1 102 ? -3.976 -15.677 1.134 1.00 85.31 102 VAL A O 1
ATOM 824 N N . ALA A 1 103 ? -6.198 -15.453 1.370 1.00 91.62 103 ALA A N 1
ATOM 825 C CA . ALA A 1 103 ? -6.276 -14.304 0.479 1.00 91.62 103 ALA A CA 1
ATOM 826 C C . ALA A 1 103 ? -5.624 -13.060 1.124 1.00 91.62 103 ALA A C 1
ATOM 828 O O . ALA A 1 103 ? -5.843 -12.804 2.316 1.00 91.62 103 ALA A O 1
ATOM 829 N N . PRO A 1 104 ? -4.877 -12.228 0.373 1.00 95.19 104 PRO A N 1
ATOM 830 C CA . PRO A 1 104 ? -4.280 -10.999 0.906 1.00 95.19 104 PRO A CA 1
ATOM 831 C C . PRO A 1 104 ? -5.294 -10.082 1.611 1.00 95.19 104 PRO A C 1
ATOM 833 O O . PRO A 1 104 ? -5.030 -9.565 2.698 1.00 95.19 104 PRO A O 1
ATOM 836 N N . ARG A 1 105 ? -6.507 -9.947 1.062 1.00 94.81 105 ARG A N 1
ATOM 837 C CA . ARG A 1 105 ? -7.607 -9.211 1.703 1.00 94.81 105 ARG A CA 1
ATOM 838 C C . ARG A 1 105 ? -7.961 -9.758 3.086 1.00 94.81 105 ARG A C 1
ATOM 840 O O . ARG A 1 105 ? -8.236 -8.984 4.000 1.00 94.81 105 ARG A O 1
ATOM 847 N N . ASP A 1 106 ? -7.937 -11.073 3.267 1.00 93.12 106 ASP A N 1
ATOM 848 C CA . ASP A 1 106 ? -8.282 -11.704 4.542 1.00 93.12 106 ASP A CA 1
ATOM 849 C C . ASP A 1 106 ? -7.166 -11.518 5.578 1.00 93.12 106 ASP A C 1
ATOM 851 O O . ASP A 1 106 ? -7.429 -11.435 6.784 1.00 93.12 106 ASP A O 1
ATOM 855 N N . MET A 1 107 ? -5.914 -11.380 5.132 1.00 93.25 107 MET A N 1
ATOM 856 C CA . MET A 1 107 ? -4.828 -10.930 6.003 1.00 93.25 107 MET A CA 1
ATOM 857 C C . MET A 1 107 ? -5.080 -9.510 6.509 1.00 93.25 107 MET A C 1
ATOM 859 O O . MET A 1 107 ? -4.954 -9.287 7.710 1.00 93.25 107 MET A O 1
ATOM 863 N N . ILE A 1 108 ? -5.524 -8.588 5.648 1.00 94.12 108 ILE A N 1
ATOM 864 C CA . ILE A 1 108 ? -5.904 -7.227 6.066 1.00 94.12 108 ILE A CA 1
ATOM 865 C C . ILE A 1 108 ? -7.074 -7.282 7.056 1.00 94.12 108 ILE A C 1
ATOM 867 O O . ILE A 1 108 ? -6.955 -6.767 8.163 1.00 94.12 108 ILE A O 1
ATOM 871 N N . ARG A 1 109 ? -8.157 -8.004 6.730 1.00 91.00 109 ARG A N 1
ATOM 872 C CA . ARG A 1 109 ? -9.337 -8.172 7.607 1.00 91.00 109 ARG A CA 1
ATOM 873 C C . ARG A 1 109 ? -8.985 -8.689 9.007 1.00 91.00 109 ARG A C 1
ATOM 875 O O . ARG A 1 109 ? -9.671 -8.390 9.981 1.00 91.00 109 ARG A O 1
ATOM 882 N N . SER A 1 110 ? -7.948 -9.516 9.107 1.00 88.06 110 SER A N 1
ATOM 883 C CA . SER A 1 110 ? -7.497 -10.109 10.369 1.00 88.06 110 SER A CA 1
ATOM 884 C C . SER A 1 110 ? -6.408 -9.304 11.088 1.00 88.06 110 SER A C 1
ATOM 886 O O . SER A 1 110 ? -5.897 -9.788 12.094 1.00 88.06 110 SER A O 1
ATOM 888 N N . GLY A 1 111 ? -6.047 -8.109 10.602 1.00 85.12 111 GLY A N 1
ATOM 889 C CA . GLY A 1 111 ? -5.001 -7.267 11.200 1.00 85.12 111 GLY A CA 1
ATOM 890 C C . GLY A 1 111 ? -3.575 -7.782 10.961 1.00 85.12 111 GLY A C 1
ATOM 891 O O . GLY A 1 111 ? -2.658 -7.478 11.717 1.00 85.12 111 GLY A O 1
ATOM 892 N N . ARG A 1 112 ? -3.372 -8.612 9.927 1.00 88.25 112 ARG A N 1
ATOM 893 C CA . ARG A 1 112 ? -2.065 -9.156 9.501 1.00 88.25 112 ARG A CA 1
ATOM 894 C C . ARG A 1 112 ? -1.488 -8.406 8.294 1.00 88.25 112 ARG A C 1
ATOM 896 O O . ARG A 1 112 ? -0.635 -8.935 7.578 1.00 88.25 112 ARG A O 1
ATOM 903 N N . ASP A 1 113 ? -1.938 -7.179 8.075 1.00 87.44 113 ASP A N 1
ATOM 904 C CA . ASP A 1 113 ? -1.511 -6.279 7.003 1.00 87.44 113 ASP A CA 1
ATOM 905 C C . ASP A 1 113 ? -0.001 -5.998 7.023 1.00 87.44 113 ASP A C 1
ATOM 907 O O . ASP A 1 113 ? 0.629 -6.062 5.975 1.00 87.44 113 ASP A O 1
ATOM 911 N N . LYS A 1 114 ? 0.629 -5.826 8.194 1.00 86.62 114 LYS A N 1
ATOM 912 C CA . LYS A 1 114 ? 2.096 -5.655 8.297 1.00 86.62 114 LYS A CA 1
ATOM 913 C C . LYS A 1 114 ? 2.881 -6.832 7.706 1.00 86.62 114 LYS A C 1
ATOM 915 O O . LYS A 1 114 ? 3.897 -6.640 7.037 1.00 86.62 114 LYS A O 1
ATOM 920 N N . LYS A 1 115 ? 2.413 -8.066 7.940 1.00 85.25 115 LYS A N 1
ATOM 921 C CA . LYS A 1 115 ? 3.034 -9.279 7.379 1.00 85.25 115 LYS A CA 1
ATOM 922 C C . LYS A 1 115 ? 2.844 -9.326 5.864 1.00 85.25 115 LYS A C 1
ATOM 924 O O . LYS A 1 115 ? 3.788 -9.653 5.150 1.00 85.25 115 LYS A O 1
ATOM 929 N N . LEU A 1 116 ? 1.648 -8.976 5.392 1.00 91.50 116 LEU A N 1
ATOM 930 C CA . LEU A 1 116 ? 1.352 -8.885 3.966 1.00 91.50 116 LEU A CA 1
ATOM 931 C C . LEU A 1 116 ? 2.210 -7.814 3.275 1.00 91.50 116 LEU A C 1
ATOM 933 O O . LEU A 1 116 ? 2.769 -8.077 2.217 1.00 91.50 116 LEU A O 1
ATOM 937 N N . PHE A 1 117 ? 2.368 -6.643 3.890 1.00 90.50 117 PHE A N 1
ATOM 938 C CA . PHE A 1 117 ? 3.185 -5.552 3.363 1.00 90.50 117 PHE A CA 1
ATOM 939 C C . PHE A 1 117 ? 4.636 -5.994 3.175 1.00 90.50 117 PHE A C 1
ATOM 941 O O . PHE A 1 117 ? 5.199 -5.843 2.094 1.00 90.50 117 PHE A O 1
ATOM 948 N N . LYS A 1 118 ? 5.221 -6.628 4.203 1.00 86.62 118 LYS A N 1
ATOM 949 C CA . LYS A 1 118 ? 6.573 -7.193 4.118 1.00 86.62 118 LYS A CA 1
ATOM 950 C C . LYS A 1 118 ? 6.687 -8.213 2.984 1.00 86.62 118 LYS A C 1
ATOM 952 O O . LYS A 1 118 ? 7.639 -8.148 2.219 1.00 86.62 118 LYS A O 1
ATOM 957 N N . PHE A 1 119 ? 5.716 -9.120 2.863 1.00 88.00 119 PHE A N 1
ATOM 958 C CA . PHE A 1 119 ? 5.687 -10.108 1.785 1.00 88.00 119 PHE A CA 1
ATOM 959 C C . PHE A 1 119 ? 5.690 -9.447 0.400 1.00 88.00 119 PHE A C 1
ATOM 961 O O . PHE A 1 119 ? 6.515 -9.810 -0.433 1.00 88.00 119 PHE A O 1
ATOM 968 N N . VAL A 1 120 ? 4.823 -8.456 0.169 1.00 89.31 120 VAL A N 1
ATOM 969 C CA . VAL A 1 120 ? 4.735 -7.752 -1.121 1.00 89.31 120 VAL A CA 1
ATOM 970 C C . VAL A 1 120 ? 6.040 -7.030 -1.440 1.00 89.31 120 VAL A C 1
ATOM 972 O O . VAL A 1 120 ? 6.580 -7.218 -2.523 1.00 89.31 120 VAL A O 1
ATOM 975 N N . VAL A 1 121 ? 6.595 -6.261 -0.502 1.00 86.44 121 VAL 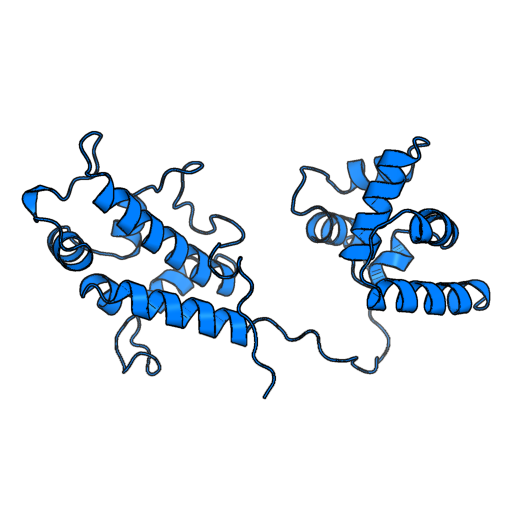A N 1
ATOM 976 C CA . VAL A 1 121 ? 7.851 -5.524 -0.725 1.00 86.44 121 VAL A CA 1
ATOM 977 C C . VAL A 1 121 ? 9.018 -6.470 -1.019 1.00 86.44 121 VAL A C 1
ATOM 979 O O . VAL A 1 121 ? 9.811 -6.204 -1.925 1.00 86.44 121 VAL A O 1
ATOM 982 N N . THR A 1 122 ? 9.118 -7.592 -0.299 1.00 83.25 122 THR A N 1
ATOM 983 C CA . THR A 1 122 ? 10.133 -8.619 -0.569 1.00 83.25 122 THR A CA 1
ATOM 984 C C . THR A 1 122 ? 9.939 -9.238 -1.952 1.00 83.25 122 THR A C 1
ATOM 986 O O . THR A 1 122 ? 10.879 -9.230 -2.741 1.00 83.25 122 THR A O 1
ATOM 989 N N . ALA A 1 123 ? 8.723 -9.675 -2.291 1.00 84.12 123 ALA A N 1
ATOM 990 C CA . ALA A 1 123 ? 8.431 -10.281 -3.588 1.00 84.12 123 ALA A CA 1
ATOM 991 C C . ALA A 1 123 ? 8.695 -9.315 -4.756 1.00 84.12 123 ALA A C 1
ATOM 993 O O . ALA A 1 123 ? 9.268 -9.707 -5.768 1.00 84.12 123 ALA A O 1
ATOM 994 N N . LEU A 1 124 ? 8.336 -8.035 -4.616 1.00 83.44 124 LEU A N 1
ATOM 995 C CA . LEU A 1 124 ? 8.623 -7.013 -5.626 1.00 83.44 124 LEU A CA 1
ATOM 996 C C . LEU A 1 124 ? 10.124 -6.739 -5.757 1.00 83.44 124 LEU A C 1
ATOM 998 O O . LEU A 1 124 ? 10.601 -6.510 -6.862 1.00 83.44 124 LEU A O 1
ATOM 1002 N N . SER A 1 125 ? 10.875 -6.782 -4.656 1.00 77.50 125 SER A N 1
ATOM 1003 C CA . SER A 1 125 ? 12.332 -6.597 -4.683 1.00 77.50 125 SER A CA 1
ATOM 1004 C C . SER A 1 125 ? 13.052 -7.770 -5.350 1.00 77.50 125 SER A C 1
ATOM 1006 O O . SER A 1 125 ? 14.021 -7.552 -6.069 1.00 77.50 125 SER A O 1
ATOM 1008 N N . GLU A 1 126 ? 12.562 -8.995 -5.149 1.00 72.12 126 GLU A N 1
ATOM 1009 C CA . GLU A 1 126 ? 13.069 -10.206 -5.806 1.00 72.12 126 GLU A CA 1
ATOM 1010 C C . GLU A 1 126 ? 12.698 -10.266 -7.294 1.00 72.12 126 GLU A C 1
ATOM 1012 O O . GLU A 1 126 ? 13.442 -10.832 -8.091 1.00 72.12 126 GLU A O 1
ATOM 1017 N N . ASN A 1 127 ? 11.571 -9.657 -7.675 1.00 64.19 127 ASN A N 1
ATOM 1018 C CA . ASN A 1 127 ? 11.070 -9.644 -9.049 1.00 64.19 127 ASN A CA 1
ATOM 1019 C C . ASN A 1 127 ? 11.452 -8.379 -9.839 1.00 64.19 127 ASN A C 1
ATOM 1021 O O . ASN A 1 127 ? 11.082 -8.245 -11.008 1.00 64.19 127 ASN A O 1
ATOM 1025 N N . LYS A 1 128 ? 12.189 -7.434 -9.233 1.00 53.53 128 LYS A N 1
ATOM 1026 C CA . LYS A 1 128 ? 12.843 -6.364 -9.997 1.00 53.53 128 LYS A CA 1
ATOM 1027 C C . LYS A 1 128 ? 13.800 -7.053 -10.971 1.00 53.53 128 LYS A C 1
ATOM 1029 O O . LYS A 1 128 ? 14.620 -7.847 -10.508 1.00 53.53 128 LYS A O 1
ATOM 1034 N N . PRO A 1 129 ? 13.724 -6.782 -12.289 1.00 38.09 129 PRO A N 1
ATOM 1035 C CA . PRO A 1 129 ? 14.665 -7.362 -13.229 1.00 38.09 129 PRO A CA 1
ATOM 1036 C C . PRO A 1 129 ? 16.068 -7.026 -12.733 1.00 38.09 129 PRO A C 1
ATOM 1038 O O . PRO A 1 129 ? 16.450 -5.854 -12.656 1.00 38.09 129 PRO A O 1
ATOM 1041 N N . THR A 1 130 ? 16.823 -8.056 -12.353 1.00 30.45 130 THR A N 1
ATOM 1042 C CA . THR A 1 130 ? 18.268 -7.933 -12.281 1.00 30.45 130 THR A CA 1
ATOM 1043 C C . THR A 1 130 ? 18.667 -7.415 -13.649 1.00 30.45 130 THR A C 1
ATOM 1045 O O . THR A 1 130 ? 18.325 -8.019 -14.664 1.00 30.45 130 THR A O 1
ATOM 1048 N N . VAL A 1 131 ? 19.303 -6.245 -13.707 1.00 32.06 131 VAL A N 1
ATOM 1049 C CA . VAL A 1 131 ? 19.999 -5.842 -14.927 1.00 32.06 131 VAL A CA 1
ATOM 1050 C C . VAL A 1 131 ? 20.908 -7.031 -15.242 1.00 32.06 131 VAL A C 1
ATOM 1052 O O . VAL A 1 131 ? 21.773 -7.325 -14.408 1.00 32.06 131 VAL A O 1
ATOM 1055 N N . PRO A 1 132 ? 20.677 -7.799 -16.324 1.00 26.25 132 PRO A N 1
ATOM 1056 C CA . PRO A 1 132 ? 21.531 -8.935 -16.594 1.00 26.25 132 PRO A CA 1
ATOM 1057 C C . PRO A 1 132 ? 22.944 -8.384 -16.749 1.00 26.25 132 PRO A C 1
ATOM 1059 O O . PRO A 1 132 ? 23.150 -7.363 -17.412 1.00 26.25 132 PRO A O 1
ATOM 1062 N N . ALA A 1 133 ? 23.911 -9.028 -16.098 1.00 35.97 133 ALA A N 1
ATOM 1063 C CA . ALA A 1 133 ? 25.305 -8.844 -16.453 1.00 35.97 133 ALA A CA 1
ATOM 1064 C C . ALA A 1 133 ? 25.416 -9.214 -17.940 1.00 35.97 133 ALA A C 1
ATOM 1066 O O . ALA A 1 133 ? 25.317 -10.386 -18.274 1.00 35.97 133 ALA A O 1
ATOM 1067 N N . SER A 1 134 ? 25.485 -8.187 -18.790 1.00 38.38 134 SER A N 1
ATOM 1068 C CA . SER A 1 134 ? 25.731 -8.199 -20.237 1.00 38.38 134 SER A CA 1
ATOM 1069 C C . SER A 1 134 ? 25.153 -9.385 -21.033 1.00 38.38 134 SER A C 1
ATOM 1071 O O . SER A 1 134 ? 25.753 -10.457 -21.036 1.00 38.38 134 SER A O 1
ATOM 1073 N N . PRO A 1 135 ? 24.074 -9.214 -21.818 1.00 29.84 135 PRO A N 1
ATOM 1074 C CA . PRO A 1 135 ? 23.741 -10.173 -22.861 1.00 29.84 135 PRO A CA 1
ATOM 1075 C C . PRO A 1 135 ? 24.517 -9.848 -24.148 1.00 29.84 135 PRO A C 1
ATOM 1077 O O . PRO A 1 135 ? 24.547 -8.706 -24.608 1.00 29.84 135 PRO A O 1
ATOM 1080 N N . GLU A 1 136 ? 25.155 -10.864 -24.725 1.00 28.19 136 GLU A N 1
ATOM 1081 C CA . GLU A 1 136 ? 25.699 -10.832 -26.083 1.00 28.19 136 GLU A CA 1
ATOM 1082 C C . GLU A 1 136 ? 24.567 -10.561 -27.096 1.00 28.19 136 GLU A C 1
ATOM 1084 O O . GLU A 1 136 ? 23.488 -11.151 -27.025 1.00 28.19 136 GLU A O 1
ATOM 1089 N N . PHE A 1 137 ? 24.797 -9.628 -28.022 1.00 29.22 137 PHE A N 1
ATOM 1090 C CA . PHE A 1 137 ? 23.810 -9.165 -29.003 1.00 29.22 137 PHE A CA 1
ATOM 1091 C C . PHE A 1 137 ? 23.687 -10.103 -30.214 1.00 29.22 137 PHE A C 1
ATOM 1093 O O . PHE A 1 137 ? 24.707 -10.462 -30.805 1.00 29.22 137 PHE A O 1
ATOM 1100 N N . PRO A 1 138 ? 22.464 -10.291 -30.746 1.00 24.53 138 PRO A N 1
ATOM 1101 C CA . PRO A 1 138 ? 22.250 -10.397 -32.179 1.00 24.53 138 PRO A CA 1
ATOM 1102 C C . PRO A 1 138 ? 21.477 -9.183 -32.721 1.00 24.53 138 PRO A C 1
ATOM 1104 O O . PRO A 1 138 ? 20.557 -8.642 -32.111 1.00 24.53 138 PRO A O 1
ATOM 1107 N N . ILE A 1 139 ? 21.925 -8.747 -33.893 1.00 35.88 139 ILE A N 1
ATOM 1108 C CA . ILE A 1 139 ? 21.607 -7.493 -34.573 1.00 35.88 139 ILE A CA 1
ATOM 1109 C C . ILE A 1 139 ? 20.244 -7.557 -35.288 1.00 35.88 139 ILE A C 1
ATOM 1111 O O . ILE A 1 139 ? 19.915 -8.568 -35.904 1.00 35.88 139 ILE A O 1
ATOM 1115 N N . SER A 1 140 ? 19.572 -6.398 -35.333 1.00 37.44 140 SER A N 1
ATOM 1116 C CA . SER A 1 140 ? 18.489 -5.962 -36.244 1.00 37.44 140 SER A CA 1
ATOM 1117 C C . SER A 1 140 ? 17.066 -5.985 -35.690 1.00 37.44 140 SER A C 1
ATOM 1119 O O . SER A 1 140 ? 16.389 -6.995 -35.811 1.00 37.44 140 SER A O 1
ATOM 1121 N N . VAL A 1 141 ? 16.542 -4.805 -35.328 1.00 29.50 141 VAL A N 1
ATOM 1122 C CA . VAL A 1 141 ? 15.232 -4.340 -35.828 1.00 29.50 141 VAL A CA 1
ATOM 1123 C C . VAL A 1 141 ? 15.283 -2.820 -36.055 1.00 29.50 141 VAL A C 1
ATOM 1125 O O . VAL A 1 141 ? 15.866 -2.070 -35.277 1.00 29.50 141 VAL A O 1
ATOM 1128 N N . ARG A 1 142 ? 14.724 -2.385 -37.188 1.00 30.92 142 ARG A N 1
ATOM 1129 C CA . ARG A 1 142 ? 14.703 -1.012 -37.715 1.00 30.92 142 ARG A CA 1
ATOM 1130 C C . ARG A 1 142 ? 13.720 -0.121 -36.938 1.00 30.92 142 ARG A C 1
ATOM 1132 O O . ARG A 1 142 ? 12.645 -0.576 -36.563 1.00 30.92 142 ARG A O 1
ATOM 1139 N N . HIS A 1 143 ? 14.082 1.150 -36.755 1.00 37.97 143 HIS A N 1
ATOM 1140 C CA . HIS A 1 143 ? 13.383 2.125 -35.914 1.00 37.97 143 HIS A CA 1
ATOM 1141 C C . HIS A 1 143 ? 12.401 3.029 -36.681 1.00 37.97 143 HIS A C 1
ATOM 1143 O O . HIS A 1 143 ? 12.742 3.579 -37.728 1.00 37.97 143 HIS A O 1
ATOM 1149 N N . GLY A 1 144 ? 11.212 3.224 -36.099 1.00 31.17 144 GLY A N 1
ATOM 1150 C CA . GLY A 1 144 ? 10.293 4.331 -36.385 1.00 31.17 144 GLY A CA 1
ATOM 1151 C C . GLY A 1 144 ? 10.474 5.509 -35.402 1.00 31.17 144 GLY A C 1
ATOM 1152 O O . GLY A 1 144 ? 11.217 5.380 -34.429 1.00 31.17 144 GLY A O 1
ATOM 1153 N N . PRO A 1 145 ? 9.804 6.655 -35.632 1.00 40.31 145 PRO A N 1
ATOM 1154 C CA . PRO A 1 145 ? 10.105 7.976 -35.042 1.00 40.31 145 PRO A CA 1
ATOM 1155 C C . PRO A 1 145 ? 9.797 8.169 -33.536 1.00 40.31 145 PRO A C 1
ATOM 1157 O O . PRO A 1 145 ? 9.812 9.298 -33.053 1.00 40.31 145 PRO A O 1
ATOM 1160 N N . ASP A 1 146 ? 9.567 7.098 -32.778 1.00 53.34 146 ASP A N 1
ATOM 1161 C CA . ASP A 1 146 ? 8.933 7.130 -31.445 1.00 53.34 146 ASP A CA 1
ATOM 1162 C C . ASP A 1 146 ? 9.922 7.075 -30.253 1.00 53.34 146 ASP A C 1
ATOM 1164 O O . ASP A 1 146 ? 9.552 7.116 -29.080 1.00 53.34 146 ASP A O 1
ATOM 1168 N N . ILE A 1 147 ? 11.225 6.979 -30.538 1.00 55.09 147 ILE A N 1
ATOM 1169 C CA . ILE A 1 147 ? 12.277 6.778 -29.521 1.00 55.09 147 ILE A CA 1
ATOM 1170 C C . ILE A 1 147 ? 12.410 8.001 -28.614 1.00 55.09 147 ILE A C 1
ATOM 1172 O O . ILE A 1 147 ? 12.566 7.876 -27.404 1.00 55.09 147 ILE A O 1
ATOM 1176 N N . GLY A 1 148 ? 12.312 9.201 -29.189 1.00 52.88 148 GLY A N 1
ATOM 1177 C CA . GLY A 1 148 ? 12.529 10.438 -28.447 1.00 52.88 148 GLY A CA 1
ATOM 1178 C C . GLY A 1 148 ? 11.541 10.624 -27.296 1.00 52.88 148 GLY A C 1
ATOM 1179 O O . GLY A 1 148 ? 11.943 11.012 -26.204 1.00 52.88 148 GLY A O 1
ATOM 1180 N N . GLU A 1 149 ? 10.260 10.323 -27.515 1.00 56.56 149 GLU A N 1
ATOM 1181 C CA . GLU A 1 149 ? 9.224 10.542 -26.501 1.00 56.56 149 GLU A CA 1
ATOM 1182 C C . GLU A 1 149 ? 9.315 9.504 -25.382 1.00 56.56 149 GLU A C 1
ATOM 1184 O O . GLU A 1 149 ? 9.150 9.827 -24.203 1.00 56.56 149 GLU A O 1
ATOM 1189 N N . LYS A 1 150 ? 9.670 8.268 -25.743 1.00 57.44 150 LYS A N 1
ATOM 1190 C CA . LYS A 1 150 ? 9.940 7.202 -24.784 1.00 57.44 150 LYS A CA 1
ATOM 1191 C C . LYS A 1 150 ? 11.149 7.524 -23.909 1.00 57.44 150 LYS A C 1
ATOM 1193 O O . LYS A 1 150 ? 11.060 7.400 -22.692 1.00 57.44 150 LYS A O 1
ATOM 1198 N N . VAL A 1 151 ? 12.244 8.002 -24.499 1.00 58.72 151 VAL A N 1
ATOM 1199 C CA . VAL A 1 151 ? 13.453 8.341 -23.740 1.00 58.72 151 VAL A CA 1
ATOM 1200 C C . VAL A 1 151 ? 13.252 9.598 -22.901 1.00 58.72 151 VAL A C 1
ATOM 1202 O O . VAL A 1 151 ? 13.706 9.629 -21.765 1.00 58.72 151 VAL A O 1
ATOM 1205 N N . ALA A 1 152 ? 12.515 10.602 -23.385 1.00 57.69 152 ALA A N 1
ATOM 1206 C CA . ALA A 1 152 ? 12.166 11.765 -22.570 1.00 57.69 152 ALA A CA 1
ATOM 1207 C C . ALA A 1 152 ? 11.369 11.352 -21.319 1.00 57.69 152 ALA A C 1
ATOM 1209 O O . ALA A 1 152 ? 11.707 11.779 -20.219 1.00 57.69 152 ALA A O 1
ATOM 1210 N N . LYS A 1 153 ? 10.395 10.440 -21.456 1.00 60.09 153 LYS A N 1
ATOM 1211 C CA . LYS A 1 153 ? 9.631 9.892 -20.320 1.00 60.09 153 LYS A CA 1
ATOM 1212 C C . LYS A 1 153 ? 10.475 9.008 -19.395 1.00 60.09 153 LYS A C 1
ATOM 1214 O O . LYS A 1 153 ? 10.263 9.034 -18.190 1.00 60.09 153 LYS A O 1
ATOM 1219 N N . GLU A 1 154 ? 11.431 8.245 -19.926 1.00 55.78 154 GLU A N 1
ATOM 1220 C CA . GLU A 1 154 ? 12.340 7.410 -19.120 1.00 55.78 154 GLU A CA 1
ATOM 1221 C C . GLU A 1 154 ? 13.409 8.241 -18.384 1.00 55.78 154 GLU A C 1
ATOM 1223 O O . GLU A 1 154 ? 13.794 7.923 -17.257 1.00 55.78 154 GLU A O 1
ATOM 1228 N N . VAL A 1 155 ? 13.890 9.323 -19.000 1.00 52.91 155 VAL A N 1
ATOM 1229 C CA . VAL A 1 155 ? 14.992 10.149 -18.490 1.00 52.91 155 VAL A CA 1
ATOM 1230 C C . VAL A 1 155 ? 14.503 11.315 -17.636 1.00 52.91 155 VAL A C 1
ATOM 1232 O O . VAL A 1 155 ? 15.195 11.671 -16.693 1.00 52.91 155 VAL A O 1
ATOM 1235 N N . PHE A 1 156 ? 13.338 11.893 -17.913 1.00 54.88 156 PHE A N 1
ATOM 1236 C CA . PHE A 1 156 ? 12.788 13.053 -17.198 1.00 54.88 156 PHE A CA 1
ATOM 1237 C C . PHE A 1 156 ? 11.453 12.714 -16.532 1.00 54.88 156 PHE A C 1
ATOM 1239 O O . PHE A 1 156 ? 10.504 13.486 -16.573 1.00 54.88 156 PHE A O 1
ATOM 1246 N N . TRP A 1 157 ? 11.375 11.539 -15.906 1.00 49.44 157 TRP A N 1
ATOM 1247 C CA . TRP A 1 157 ? 10.175 11.074 -15.202 1.00 49.44 157 TRP A CA 1
ATOM 1248 C C . TRP A 1 157 ? 9.795 11.935 -13.980 1.00 49.44 157 TRP A C 1
ATOM 1250 O O . TRP A 1 157 ? 8.683 11.819 -13.472 1.00 49.44 157 TRP A O 1
ATOM 1260 N N . ASP A 1 158 ? 10.710 12.788 -13.514 1.00 40.16 158 ASP A N 1
ATOM 1261 C CA . ASP A 1 158 ? 10.609 13.653 -12.336 1.00 40.16 158 ASP A CA 1
ATOM 1262 C C . ASP A 1 158 ? 10.368 15.145 -12.658 1.00 40.16 158 ASP A C 1
ATOM 1264 O O . ASP A 1 158 ? 10.266 15.955 -11.737 1.00 40.16 158 ASP A O 1
ATOM 1268 N N . TYR A 1 159 ? 10.247 15.525 -13.938 1.00 42.50 159 TYR A N 1
ATOM 1269 C CA . TYR A 1 159 ? 9.996 16.908 -14.372 1.00 42.50 159 TYR A CA 1
ATOM 1270 C C . TYR A 1 159 ? 8.964 16.967 -15.512 1.00 42.50 159 TYR A C 1
ATOM 1272 O O . TYR A 1 159 ? 8.892 16.059 -16.333 1.00 42.50 159 TYR A O 1
ATOM 1280 N N . GLU A 1 160 ? 8.204 18.065 -15.630 1.00 46.38 160 GLU A N 1
ATOM 1281 C CA . GLU A 1 160 ? 7.319 18.342 -16.784 1.00 46.38 160 GLU A CA 1
ATOM 1282 C C . GLU A 1 160 ? 8.131 18.740 -18.038 1.00 46.38 160 GLU A C 1
ATOM 1284 O O . GLU A 1 160 ? 7.938 19.803 -18.624 1.00 46.38 160 GLU A O 1
ATOM 1289 N N . VAL A 1 161 ? 9.111 17.923 -18.427 1.00 51.31 161 VAL A N 1
ATOM 1290 C CA . VAL A 1 161 ? 9.943 18.148 -19.616 1.00 51.31 161 VAL A CA 1
ATOM 1291 C C . VAL A 1 161 ? 9.532 17.144 -20.683 1.00 51.31 161 VAL A C 1
ATOM 1293 O O . VAL A 1 161 ? 9.832 15.955 -20.590 1.00 51.31 161 VAL A O 1
ATOM 1296 N N . ASP A 1 162 ? 8.840 17.628 -21.711 1.00 59.62 162 ASP A N 1
ATOM 1297 C CA . ASP A 1 162 ? 8.478 16.823 -22.874 1.00 59.62 162 ASP A CA 1
ATOM 1298 C C . ASP A 1 162 ? 9.630 16.724 -23.900 1.00 59.62 162 ASP A C 1
ATOM 1300 O O . ASP A 1 162 ? 10.694 17.338 -23.768 1.00 59.62 162 ASP A O 1
ATOM 1304 N N . LEU A 1 163 ? 9.429 15.929 -24.954 1.00 53.69 163 LEU A N 1
ATOM 1305 C CA . LEU A 1 163 ? 10.414 15.732 -26.023 1.00 53.69 163 LEU A CA 1
ATOM 1306 C C . LEU A 1 163 ? 10.812 17.044 -26.728 1.00 53.69 163 LEU A C 1
ATOM 1308 O O . LEU A 1 163 ? 11.955 17.177 -27.179 1.00 53.69 163 LEU A O 1
ATOM 1312 N N . GLN A 1 164 ? 9.886 17.995 -26.871 1.00 55.94 164 GLN A N 1
ATOM 1313 C CA . GLN A 1 164 ? 10.165 19.259 -27.550 1.00 55.94 164 GLN A CA 1
ATOM 1314 C C . GLN A 1 164 ? 11.004 20.178 -26.667 1.00 55.94 164 GLN A C 1
ATOM 1316 O O . GLN A 1 164 ? 11.987 20.749 -27.147 1.00 55.94 164 GLN A O 1
ATOM 1321 N N . GLU A 1 165 ? 10.689 20.248 -25.377 1.00 62.53 165 GLU A N 1
ATOM 1322 C CA . GLU A 1 165 ? 11.454 21.016 -24.404 1.00 62.53 165 GLU A CA 1
ATOM 1323 C C . GLU A 1 165 ? 12.840 20.392 -24.176 1.00 62.53 165 GLU A C 1
ATOM 1325 O O . GLU A 1 165 ? 13.842 21.106 -24.179 1.00 62.53 165 GLU A O 1
ATOM 1330 N N . MET A 1 166 ? 12.952 19.058 -24.137 1.00 66.62 166 MET A N 1
ATOM 1331 C CA . MET A 1 166 ? 14.243 18.355 -24.106 1.00 66.62 166 MET A CA 1
ATOM 1332 C C . MET A 1 166 ? 15.121 18.728 -25.312 1.00 66.62 166 MET A C 1
ATOM 1334 O O . MET A 1 166 ? 16.283 19.111 -25.146 1.00 66.62 166 MET A O 1
ATOM 1338 N N . LYS A 1 167 ? 14.579 18.667 -26.538 1.00 66.69 167 LYS A N 1
ATOM 1339 C CA . LYS A 1 167 ? 15.315 19.046 -27.760 1.00 66.69 167 LYS A CA 1
ATOM 1340 C C . LYS A 1 167 ? 15.710 20.525 -27.754 1.00 66.69 167 LYS A C 1
ATOM 1342 O O . LYS A 1 167 ? 16.826 20.861 -28.149 1.00 66.69 167 LYS A O 1
ATOM 1347 N N . ARG A 1 168 ? 14.835 21.405 -27.259 1.00 65.94 168 ARG A N 1
ATOM 1348 C CA . ARG A 1 168 ? 15.098 22.844 -27.122 1.00 65.94 168 ARG A CA 1
ATOM 1349 C C . ARG A 1 168 ? 16.206 23.136 -26.110 1.00 65.94 168 ARG A C 1
ATOM 1351 O O . ARG A 1 168 ? 17.023 24.023 -26.348 1.00 65.94 168 ARG A O 1
ATOM 1358 N N . LEU A 1 169 ? 16.267 22.386 -25.009 1.00 65.62 169 LEU A N 1
ATOM 1359 C CA . LEU A 1 169 ? 17.309 22.502 -23.985 1.00 65.62 169 LEU A CA 1
ATOM 1360 C C . LEU A 1 169 ? 18.667 21.975 -24.468 1.00 65.62 169 LEU A C 1
ATOM 1362 O O . LEU A 1 169 ? 19.689 22.586 -24.157 1.00 65.62 169 LEU A O 1
ATOM 1366 N N . LEU A 1 170 ? 18.683 20.917 -25.285 1.00 65.31 170 LEU A N 1
ATOM 1367 C CA . LEU A 1 170 ? 19.898 20.415 -25.943 1.00 65.31 170 LEU A CA 1
ATOM 1368 C C . LEU A 1 170 ? 20.456 21.400 -26.986 1.00 65.31 170 LEU A C 1
ATOM 1370 O O . LEU A 1 170 ? 21.671 21.514 -27.131 1.00 65.31 170 LEU A O 1
ATOM 1374 N N . GLN A 1 171 ? 19.588 22.152 -27.673 1.00 64.44 171 GLN A N 1
ATOM 1375 C CA . GLN A 1 171 ? 19.980 23.190 -28.640 1.00 64.44 171 GLN A CA 1
ATOM 1376 C C . GLN A 1 171 ? 20.346 24.536 -27.992 1.00 64.44 171 GLN A C 1
ATOM 1378 O O . GLN A 1 171 ? 20.871 25.433 -28.658 1.00 64.44 171 GLN A O 1
ATOM 1383 N N . ASN A 1 172 ? 20.064 24.711 -26.699 1.00 57.59 172 ASN A N 1
ATOM 1384 C CA . ASN A 1 172 ? 20.227 25.988 -26.019 1.00 57.59 172 ASN A CA 1
ATOM 1385 C C . ASN A 1 172 ? 21.706 26.266 -25.697 1.00 57.59 172 ASN A C 1
ATOM 1387 O O . ASN A 1 172 ? 22.403 25.436 -25.118 1.00 57.59 172 ASN A O 1
ATOM 1391 N N . LYS A 1 173 ? 22.186 27.480 -26.001 1.00 52.41 173 LYS A N 1
ATOM 1392 C CA . LYS A 1 173 ? 23.594 27.892 -25.798 1.00 52.41 173 LYS A CA 1
ATOM 1393 C C . LYS A 1 173 ? 23.992 28.114 -24.329 1.00 52.41 173 LYS A C 1
ATOM 1395 O O . LYS A 1 173 ? 25.122 28.513 -24.065 1.00 52.41 173 LYS A O 1
ATOM 1400 N N . ARG A 1 174 ? 23.083 27.909 -23.366 1.00 55.50 174 ARG A N 1
ATOM 1401 C CA . ARG A 1 174 ? 23.379 28.065 -21.932 1.00 55.50 174 ARG A CA 1
ATOM 1402 C C . ARG A 1 174 ? 23.992 26.767 -21.381 1.00 55.50 174 ARG A C 1
ATOM 1404 O O . ARG A 1 174 ? 23.274 25.769 -21.302 1.00 55.50 174 ARG A O 1
ATOM 1411 N N . PRO A 1 175 ? 25.277 26.770 -20.976 1.00 60.84 175 PRO A N 1
ATOM 1412 C CA . PRO A 1 175 ? 26.025 25.548 -20.686 1.00 60.84 175 PRO A CA 1
ATOM 1413 C C . PRO A 1 175 ? 25.447 24.761 -19.506 1.00 60.84 175 PRO A C 1
ATOM 1415 O O . PRO A 1 175 ? 25.391 23.542 -19.567 1.00 60.84 175 PRO A O 1
ATOM 1418 N N . GLU A 1 176 ? 24.937 25.430 -18.472 1.00 61.12 176 GLU A N 1
ATOM 1419 C CA . GLU A 1 176 ? 24.501 24.777 -17.228 1.00 61.12 176 GLU A CA 1
ATOM 1420 C C . GLU A 1 176 ? 23.265 23.886 -17.406 1.00 61.12 176 GLU A C 1
ATOM 1422 O O . GLU A 1 176 ? 23.269 22.723 -17.009 1.00 61.12 176 GLU A O 1
ATOM 1427 N N . LYS A 1 177 ? 22.215 24.398 -18.064 1.00 60.69 177 LYS A N 1
ATOM 1428 C CA . LYS A 1 177 ? 20.990 23.618 -18.307 1.00 60.69 177 LYS A CA 1
ATOM 1429 C C . LYS A 1 177 ? 21.225 22.489 -19.310 1.00 60.69 177 LYS A C 1
ATOM 1431 O O . LYS A 1 177 ? 20.688 21.401 -19.136 1.00 60.69 177 LYS A O 1
ATOM 1436 N N . ARG A 1 178 ? 22.061 22.724 -20.327 1.00 68.44 178 ARG A N 1
ATOM 1437 C CA . ARG A 1 178 ? 22.444 21.707 -21.316 1.00 68.44 178 ARG A CA 1
ATOM 1438 C C . ARG A 1 178 ? 23.250 20.578 -20.669 1.00 68.44 178 ARG A C 1
ATOM 1440 O O . ARG A 1 178 ? 22.926 19.415 -20.876 1.00 68.44 178 ARG A O 1
ATOM 1447 N N . LEU A 1 179 ? 24.231 20.910 -19.828 1.00 66.69 179 LEU A N 1
ATOM 1448 C CA . LEU A 1 179 ? 25.026 19.935 -19.072 1.00 66.69 179 LEU A CA 1
ATOM 1449 C C . LEU A 1 179 ? 24.171 19.111 -18.108 1.00 66.69 179 LEU A C 1
ATOM 1451 O O . LEU A 1 179 ? 24.373 17.906 -17.991 1.00 66.69 179 LEU A O 1
ATOM 1455 N N . TRP A 1 180 ? 23.189 19.742 -17.464 1.00 71.69 180 TRP A N 1
ATOM 1456 C CA . TRP A 1 180 ? 22.249 19.049 -16.588 1.00 71.69 180 TRP A CA 1
ATOM 1457 C C . TRP A 1 180 ? 21.405 18.010 -17.348 1.00 71.69 180 TRP A C 1
ATOM 1459 O O . TRP A 1 180 ? 21.326 16.856 -16.926 1.00 71.69 180 TRP A O 1
ATOM 1469 N N . VAL A 1 181 ? 20.857 18.374 -18.515 1.00 70.19 181 VAL A N 1
ATOM 1470 C CA . VAL A 1 181 ? 20.096 17.457 -19.390 1.00 70.19 181 VAL A CA 1
ATOM 1471 C C . VAL A 1 181 ? 20.978 16.312 -19.890 1.00 70.19 181 VAL A C 1
ATOM 1473 O O . VAL A 1 181 ? 20.587 15.149 -19.795 1.00 70.19 181 VAL A O 1
ATOM 1476 N N . ILE A 1 182 ? 22.188 16.621 -20.369 1.00 75.88 182 ILE A N 1
ATOM 1477 C CA . ILE A 1 182 ? 23.154 15.612 -20.822 1.00 75.88 182 ILE A CA 1
ATOM 1478 C C . ILE A 1 182 ? 23.484 14.648 -19.683 1.00 75.88 182 ILE A C 1
ATOM 1480 O O . ILE A 1 182 ? 23.452 13.435 -19.872 1.00 75.88 182 ILE A O 1
ATOM 1484 N N . GLY A 1 183 ? 23.735 15.167 -18.482 1.00 72.75 183 GLY A N 1
ATOM 1485 C CA . GLY A 1 183 ? 24.026 14.339 -17.322 1.00 72.75 183 GLY A CA 1
ATOM 1486 C C . GLY A 1 183 ? 22.882 13.401 -16.957 1.00 72.75 183 GLY A C 1
ATOM 1487 O O . GLY A 1 183 ? 23.115 12.236 -16.634 1.00 72.75 183 GLY A O 1
ATOM 1488 N N . ARG A 1 184 ? 21.636 13.866 -17.092 1.00 73.56 184 ARG A N 1
ATOM 1489 C CA . ARG A 1 184 ? 20.447 13.033 -16.889 1.00 73.56 184 ARG A CA 1
ATOM 1490 C C . ARG A 1 184 ? 20.362 11.915 -17.931 1.00 73.56 184 ARG A C 1
ATOM 1492 O O . ARG A 1 184 ? 20.154 10.759 -17.562 1.00 73.56 184 ARG A O 1
ATOM 1499 N N . ILE A 1 185 ? 20.584 12.238 -19.204 1.00 78.88 185 ILE A N 1
ATOM 1500 C CA . ILE A 1 185 ? 20.597 11.259 -20.300 1.00 78.88 185 ILE A CA 1
ATOM 1501 C C . ILE A 1 185 ? 21.691 10.214 -20.049 1.00 78.88 185 ILE A C 1
ATOM 1503 O O . ILE A 1 185 ? 21.405 9.025 -20.031 1.00 78.88 185 ILE A O 1
ATOM 1507 N N . LEU A 1 186 ? 22.920 10.623 -19.735 1.00 77.25 186 LEU A N 1
ATOM 1508 C CA . LEU A 1 186 ? 24.016 9.687 -19.452 1.00 77.25 186 LEU A CA 1
ATOM 1509 C C . LEU A 1 186 ? 23.745 8.801 -18.225 1.00 77.25 186 LEU A C 1
ATOM 1511 O O . LEU A 1 186 ? 24.150 7.635 -18.172 1.00 77.25 186 LEU A O 1
ATOM 1515 N N . LYS A 1 187 ? 23.042 9.338 -17.225 1.00 74.19 187 LYS A N 1
ATOM 1516 C CA . LYS A 1 187 ? 22.764 8.622 -15.981 1.00 74.19 187 LYS A CA 1
ATOM 1517 C C . LYS A 1 187 ? 21.615 7.624 -16.107 1.00 74.19 187 LYS A C 1
ATOM 1519 O O . LYS A 1 187 ? 21.689 6.582 -15.454 1.00 74.19 187 LYS A O 1
ATOM 1524 N N . TYR A 1 188 ? 20.611 7.872 -16.947 1.00 71.38 188 TYR A N 1
ATOM 1525 C CA . TYR A 1 188 ? 19.385 7.060 -16.955 1.00 71.38 188 TYR A CA 1
ATOM 1526 C C . TYR A 1 188 ? 18.888 6.617 -18.329 1.00 71.38 188 TYR A C 1
ATOM 1528 O O . TYR A 1 188 ? 18.107 5.672 -18.383 1.00 71.38 188 TYR A O 1
ATOM 1536 N N . ALA A 1 189 ? 19.338 7.233 -19.423 1.00 68.00 189 ALA A N 1
ATOM 1537 C CA . ALA A 1 189 ? 19.015 6.730 -20.751 1.00 68.00 189 ALA A CA 1
ATOM 1538 C C . ALA A 1 189 ? 19.722 5.396 -20.993 1.00 68.00 189 ALA A C 1
ATOM 1540 O O . ALA A 1 189 ? 20.786 5.101 -20.426 1.00 68.00 189 ALA A O 1
ATOM 1541 N N . ARG A 1 190 ? 19.125 4.580 -21.858 1.00 65.31 190 ARG A N 1
ATOM 1542 C CA . ARG A 1 190 ? 19.739 3.331 -22.297 1.00 65.31 190 ARG A CA 1
ATOM 1543 C C . ARG A 1 190 ? 20.928 3.653 -23.191 1.00 65.31 190 ARG A C 1
ATOM 1545 O O . ARG A 1 190 ? 20.951 4.664 -23.887 1.00 65.31 190 ARG A O 1
ATOM 1552 N N . TRP A 1 191 ? 21.907 2.758 -23.198 1.00 66.00 191 TRP A N 1
ATOM 1553 C CA . TRP A 1 191 ? 23.149 2.927 -23.951 1.00 66.00 191 TRP A CA 1
ATOM 1554 C C . TRP A 1 191 ? 22.937 3.235 -25.444 1.00 66.00 191 TRP A C 1
ATOM 1556 O O . TRP A 1 191 ? 23.621 4.082 -26.014 1.00 66.00 191 TRP A O 1
ATOM 1566 N N . GLU A 1 192 ? 21.954 2.580 -26.064 1.00 63.16 192 GLU A N 1
ATOM 1567 C CA . GLU A 1 192 ? 21.590 2.761 -27.475 1.00 63.16 192 GLU A CA 1
ATOM 1568 C C . GLU A 1 192 ? 21.002 4.149 -27.752 1.00 63.16 192 GLU A C 1
ATOM 1570 O O . GLU A 1 192 ? 21.298 4.762 -28.779 1.00 63.16 192 GLU A O 1
ATOM 1575 N N . ASP A 1 193 ? 20.228 4.668 -26.801 1.00 68.19 193 ASP A N 1
ATOM 1576 C CA . ASP A 1 193 ? 19.541 5.950 -26.905 1.00 68.19 193 ASP A CA 1
ATOM 1577 C C . ASP A 1 193 ? 20.502 7.122 -26.689 1.00 68.19 193 ASP A C 1
ATOM 1579 O O . ASP A 1 193 ? 20.364 8.165 -27.327 1.00 68.19 193 ASP A O 1
ATOM 1583 N N . VAL A 1 194 ? 21.532 6.942 -25.851 1.00 74.94 194 VAL A N 1
ATOM 1584 C CA . VAL A 1 194 ? 22.580 7.952 -25.621 1.00 74.94 194 VAL A CA 1
ATOM 1585 C C . VAL A 1 194 ? 23.223 8.379 -26.943 1.00 74.94 194 VAL A C 1
ATOM 1587 O O . VAL A 1 194 ? 23.358 9.574 -27.192 1.00 74.94 194 VAL A O 1
ATOM 1590 N N . ARG A 1 195 ? 23.554 7.427 -27.827 1.00 72.00 195 ARG A N 1
ATOM 1591 C CA . ARG A 1 195 ? 24.174 7.719 -29.134 1.00 72.00 195 ARG A CA 1
ATOM 1592 C C . ARG A 1 195 ? 23.198 8.341 -30.139 1.00 72.00 195 ARG A C 1
ATOM 1594 O O . ARG A 1 195 ? 23.628 9.015 -31.069 1.00 72.00 195 ARG A O 1
ATOM 1601 N N . GLN A 1 196 ? 21.898 8.103 -29.979 1.00 72.19 196 GLN A N 1
ATOM 1602 C CA . GLN A 1 196 ? 20.870 8.687 -30.844 1.00 72.19 196 GLN A CA 1
ATOM 1603 C C . GLN A 1 196 ? 20.481 10.108 -30.419 1.00 72.19 196 GLN A C 1
ATOM 1605 O O . GLN A 1 196 ? 19.992 10.881 -31.243 1.00 72.19 196 GLN A O 1
ATOM 1610 N N . LEU A 1 197 ? 20.693 10.454 -29.145 1.00 68.56 197 LEU A N 1
ATOM 1611 C CA . LEU A 1 197 ? 20.271 11.728 -28.559 1.00 68.56 197 LEU A CA 1
ATOM 1612 C C . LEU A 1 197 ? 21.411 12.723 -28.341 1.00 68.56 197 LEU A C 1
ATOM 1614 O O . LEU A 1 197 ? 21.160 13.927 -28.357 1.00 68.56 197 LEU A O 1
ATOM 1618 N N . LEU A 1 198 ? 22.640 12.244 -28.131 1.00 76.44 198 LEU A N 1
ATOM 1619 C CA . LEU A 1 198 ? 23.808 13.070 -27.839 1.00 76.44 198 LEU A CA 1
ATOM 1620 C C . LEU A 1 198 ? 24.918 12.838 -28.859 1.00 76.44 198 LEU A C 1
ATOM 1622 O O . LEU A 1 198 ? 25.203 11.707 -29.252 1.00 76.44 198 LEU A O 1
ATOM 1626 N N . THR A 1 199 ? 25.592 13.916 -29.256 1.00 78.12 199 THR A N 1
ATOM 1627 C CA . THR A 1 199 ? 26.789 13.801 -30.090 1.00 78.12 199 THR A CA 1
ATOM 1628 C C . THR A 1 199 ? 28.009 13.459 -29.239 1.00 78.12 199 THR A C 1
ATOM 1630 O O . THR A 1 199 ? 28.076 13.781 -28.053 1.00 78.12 199 THR A O 1
ATOM 1633 N N . THR A 1 200 ? 29.033 12.866 -29.854 1.00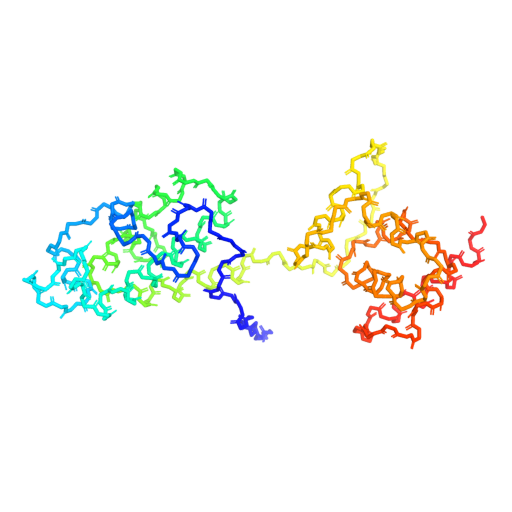 76.88 200 THR A N 1
ATOM 1634 C CA . THR A 1 200 ? 30.299 12.529 -29.179 1.00 76.88 200 THR A CA 1
ATOM 1635 C C . THR A 1 200 ? 30.926 13.743 -28.480 1.00 76.88 200 THR A C 1
ATOM 1637 O O . THR A 1 200 ? 31.488 13.607 -27.397 1.00 76.88 200 THR A O 1
ATOM 1640 N N . LYS A 1 201 ? 30.768 14.947 -29.055 1.00 71.62 201 LYS A N 1
ATOM 1641 C CA . LYS A 1 201 ? 31.227 16.209 -28.453 1.00 71.62 201 LYS A CA 1
ATOM 1642 C C . LYS A 1 201 ? 30.426 16.607 -27.211 1.00 71.62 201 LYS A C 1
ATOM 1644 O O . LYS A 1 201 ? 31.020 17.105 -26.262 1.00 71.62 201 LYS A O 1
ATOM 1649 N N . ASP A 1 202 ? 29.112 16.378 -27.201 1.00 73.94 202 ASP A N 1
ATOM 1650 C CA . ASP A 1 202 ? 28.252 16.683 -26.046 1.00 73.94 202 ASP A CA 1
ATOM 1651 C C . ASP A 1 202 ? 28.626 15.825 -24.835 1.00 73.94 202 ASP A C 1
ATOM 1653 O O . ASP A 1 202 ? 28.678 16.309 -23.706 1.00 73.94 202 ASP A O 1
ATOM 1657 N N . ILE A 1 203 ? 28.910 14.545 -25.087 1.00 77.69 203 ILE A N 1
ATOM 1658 C CA . ILE A 1 203 ? 29.288 13.583 -24.052 1.00 77.69 203 ILE A CA 1
ATOM 1659 C C . ILE A 1 203 ? 30.670 13.936 -23.492 1.00 77.69 203 ILE A C 1
ATOM 1661 O O . ILE A 1 203 ? 30.828 13.985 -22.276 1.00 77.69 203 ILE A O 1
ATOM 1665 N N . GLU A 1 204 ? 31.643 14.242 -24.354 1.00 77.75 204 GLU A N 1
ATOM 1666 C CA . GLU A 1 204 ? 32.996 14.640 -23.945 1.00 77.75 204 GLU A CA 1
ATOM 1667 C C . GLU A 1 204 ? 33.001 15.934 -23.110 1.00 77.75 204 GLU A C 1
ATOM 1669 O O . GLU A 1 204 ? 33.696 16.020 -22.099 1.00 77.75 204 GLU A O 1
ATOM 1674 N N . GLU A 1 205 ? 32.185 16.926 -23.482 1.00 75.25 205 GLU A N 1
ATOM 1675 C CA . GLU A 1 205 ? 32.080 18.191 -22.745 1.00 75.25 205 GLU A CA 1
ATOM 1676 C C . GLU A 1 205 ? 31.428 18.014 -21.359 1.00 75.25 205 GLU A C 1
ATOM 1678 O O . GLU A 1 205 ? 31.759 18.739 -20.411 1.00 75.25 205 GLU A O 1
ATOM 1683 N N . ALA A 1 206 ? 30.497 17.063 -21.236 1.00 78.44 206 ALA A N 1
ATOM 1684 C CA . ALA A 1 206 ? 29.711 16.846 -20.027 1.00 78.44 206 ALA A CA 1
ATOM 1685 C C . ALA A 1 206 ? 30.334 15.850 -19.044 1.00 78.44 206 ALA A C 1
ATOM 1687 O O . ALA A 1 206 ? 30.193 16.035 -17.835 1.00 78.44 206 ALA A O 1
ATOM 1688 N N . LEU A 1 207 ? 31.055 14.835 -19.526 1.00 76.69 207 LEU A N 1
ATOM 1689 C CA . LEU A 1 207 ? 31.664 13.792 -18.695 1.00 76.69 207 LEU A CA 1
ATOM 1690 C C . LEU A 1 207 ? 32.456 14.315 -17.479 1.00 76.69 207 LEU A C 1
ATOM 1692 O O . LEU A 1 207 ? 32.248 13.799 -16.377 1.00 76.69 207 LEU A O 1
ATOM 1696 N N . PRO A 1 208 ? 33.326 15.341 -17.608 1.00 77.50 208 PRO A N 1
ATOM 1697 C CA . PRO A 1 208 ? 34.096 15.840 -16.469 1.00 77.50 208 PRO A CA 1
ATOM 1698 C C . PRO A 1 208 ? 33.267 16.698 -15.501 1.00 77.50 208 PRO A C 1
ATOM 1700 O O . PRO A 1 208 ? 33.712 16.959 -14.389 1.00 77.50 208 PRO A O 1
ATOM 1703 N N . LYS A 1 209 ? 32.077 17.155 -15.909 1.00 74.50 209 LYS A N 1
ATOM 1704 C CA . LYS A 1 209 ? 31.236 18.097 -15.148 1.00 74.50 209 LYS A CA 1
ATOM 1705 C C . LYS A 1 209 ? 30.020 17.436 -14.500 1.00 74.50 209 LYS A C 1
ATOM 1707 O O . LYS A 1 209 ? 29.390 18.043 -13.640 1.00 74.50 209 LYS A O 1
ATOM 1712 N N . VAL A 1 210 ? 29.666 16.226 -14.927 1.00 75.69 210 VAL A N 1
ATOM 1713 C CA . VAL A 1 210 ? 28.502 15.491 -14.426 1.00 75.69 210 VAL A CA 1
ATOM 1714 C C . VAL A 1 210 ? 28.942 14.459 -13.391 1.00 75.69 210 VAL A C 1
ATOM 1716 O O . VAL A 1 210 ? 29.905 13.714 -13.590 1.00 75.69 210 VAL A O 1
ATOM 1719 N N . ASP A 1 211 ? 28.188 14.394 -12.296 1.00 69.88 211 ASP A N 1
ATOM 1720 C CA . ASP A 1 211 ? 28.306 13.342 -11.294 1.00 69.88 211 ASP A CA 1
ATOM 1721 C C . ASP A 1 211 ? 27.670 12.033 -11.801 1.00 69.88 211 ASP A C 1
ATOM 1723 O O . ASP A 1 211 ? 26.448 11.913 -11.959 1.00 69.88 211 ASP A O 1
ATOM 1727 N N . LEU A 1 212 ? 28.525 11.059 -12.111 1.00 73.56 212 LEU A N 1
ATOM 1728 C CA . LEU A 1 212 ? 28.167 9.748 -12.647 1.00 73.56 212 LEU A CA 1
ATOM 1729 C C . LEU A 1 212 ? 28.847 8.659 -11.813 1.00 73.56 212 LEU A C 1
ATOM 1731 O O . LEU A 1 212 ? 30.015 8.827 -11.458 1.00 73.56 212 LEU A O 1
ATOM 1735 N N . PRO A 1 213 ? 28.176 7.516 -11.572 1.00 72.88 213 PRO A N 1
ATOM 1736 C CA . PRO A 1 213 ? 28.805 6.366 -10.931 1.00 72.88 213 PRO A CA 1
ATOM 1737 C C . PRO A 1 213 ? 30.090 5.948 -11.659 1.00 72.88 213 PRO A C 1
ATOM 1739 O O . PRO A 1 213 ? 30.075 5.823 -12.885 1.00 72.88 213 PRO A O 1
ATOM 1742 N N . GLU A 1 214 ? 31.162 5.669 -10.910 1.00 69.25 214 GLU A N 1
ATOM 1743 C CA . GLU A 1 214 ? 32.516 5.369 -11.422 1.00 69.25 214 GLU A CA 1
ATOM 1744 C C . GLU A 1 214 ? 32.514 4.327 -12.557 1.00 69.25 214 GLU A C 1
ATOM 1746 O O . GLU A 1 214 ? 33.177 4.477 -13.582 1.00 69.25 214 GLU A O 1
ATOM 1751 N N . VAL A 1 215 ? 31.686 3.287 -12.409 1.00 71.19 215 VAL A N 1
ATOM 1752 C CA . VAL A 1 215 ? 31.522 2.211 -13.396 1.00 71.19 215 VAL A CA 1
ATOM 1753 C C . VAL A 1 215 ? 30.918 2.731 -14.705 1.00 71.19 215 VAL A C 1
ATOM 1755 O O . VAL A 1 215 ? 31.416 2.410 -15.782 1.00 71.19 215 VAL A O 1
ATOM 1758 N N . LYS A 1 216 ? 29.874 3.569 -14.632 1.00 70.00 216 LYS A N 1
ATOM 1759 C CA . LYS A 1 216 ? 29.245 4.178 -15.816 1.00 70.00 216 LYS A CA 1
ATOM 1760 C C . LYS A 1 216 ? 30.165 5.194 -16.484 1.00 70.00 216 LYS A C 1
ATOM 1762 O O . LYS A 1 216 ? 30.219 5.235 -17.710 1.00 70.00 216 LYS A O 1
ATOM 1767 N N . ARG A 1 217 ? 30.893 5.986 -15.691 1.00 76.81 217 ARG A N 1
ATOM 1768 C CA . ARG A 1 217 ? 31.893 6.939 -16.187 1.00 76.81 217 ARG A CA 1
ATOM 1769 C C . ARG A 1 217 ? 32.939 6.214 -17.035 1.00 76.81 217 ARG A C 1
ATOM 1771 O O . ARG A 1 217 ? 33.095 6.538 -18.205 1.00 76.81 217 ARG A O 1
ATOM 1778 N N . ARG A 1 218 ? 33.546 5.157 -16.492 1.00 76.31 218 ARG A N 1
ATOM 1779 C CA . ARG A 1 218 ? 34.581 4.373 -17.180 1.00 76.31 218 ARG A CA 1
ATOM 1780 C C . ARG A 1 218 ? 34.070 3.680 -18.449 1.00 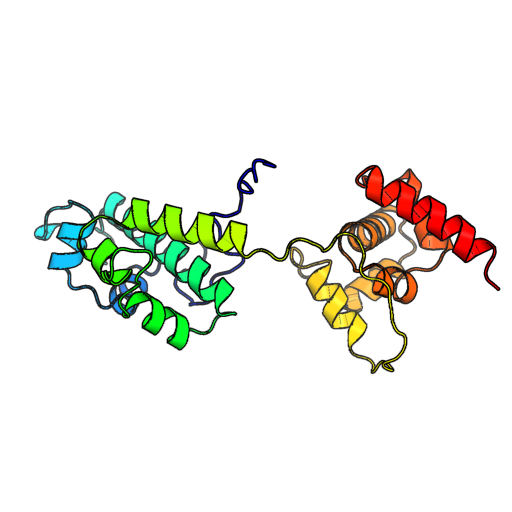76.31 218 ARG A C 1
ATOM 1782 O O . ARG A 1 218 ? 34.786 3.592 -19.440 1.00 76.31 218 ARG A O 1
ATOM 1789 N N . MET A 1 219 ? 32.816 3.218 -18.449 1.00 73.06 219 MET A N 1
ATOM 1790 C CA . MET A 1 219 ? 32.170 2.678 -19.653 1.00 73.06 219 MET A CA 1
ATOM 1791 C C . MET A 1 219 ? 32.015 3.735 -20.752 1.00 73.06 219 MET A C 1
ATOM 1793 O O . MET A 1 219 ? 32.297 3.446 -21.913 1.00 73.06 219 MET A O 1
ATOM 1797 N N . LEU A 1 220 ? 31.594 4.952 -20.397 1.00 75.62 220 LEU A N 1
ATOM 1798 C CA . LEU A 1 220 ? 31.463 6.064 -21.340 1.00 75.62 220 LEU A CA 1
ATOM 1799 C C . LEU A 1 220 ? 32.824 6.536 -21.865 1.00 75.62 220 LEU A C 1
ATOM 1801 O O . LEU A 1 220 ? 32.924 6.838 -23.047 1.00 75.62 220 LEU A O 1
ATOM 1805 N N . GLU A 1 221 ? 33.871 6.541 -21.038 1.00 78.44 221 GLU A N 1
ATOM 1806 C CA . GLU A 1 221 ? 35.246 6.860 -21.460 1.00 78.44 221 GLU A CA 1
ATOM 1807 C C . GLU A 1 221 ? 35.769 5.848 -22.488 1.00 78.44 221 GLU A C 1
ATOM 1809 O O . GLU A 1 221 ? 36.178 6.239 -23.582 1.00 78.44 221 GLU A O 1
ATOM 1814 N N . ASN A 1 222 ? 35.649 4.548 -22.198 1.00 76.69 222 ASN A N 1
ATOM 1815 C CA . ASN A 1 222 ? 36.043 3.486 -23.130 1.00 76.69 222 ASN A CA 1
ATOM 1816 C C . ASN A 1 222 ? 35.239 3.549 -24.440 1.00 76.69 222 ASN A C 1
ATOM 1818 O O . ASN A 1 222 ? 35.761 3.314 -25.529 1.00 76.69 222 ASN A O 1
ATOM 1822 N N . ALA A 1 223 ? 33.950 3.874 -24.355 1.00 73.81 223 ALA A N 1
ATOM 1823 C CA . ALA A 1 223 ? 33.104 4.009 -25.530 1.00 73.81 223 ALA A CA 1
ATOM 1824 C C . ALA A 1 223 ? 33.408 5.260 -26.348 1.00 73.81 223 ALA A C 1
ATOM 1826 O O . ALA A 1 223 ? 33.343 5.199 -27.571 1.00 73.81 223 ALA A O 1
ATOM 1827 N N . LEU A 1 224 ? 33.775 6.370 -25.705 1.00 76.06 224 LEU A N 1
ATOM 1828 C CA . LEU A 1 224 ? 34.240 7.575 -26.384 1.00 76.06 224 LEU A CA 1
ATOM 1829 C C . LEU A 1 224 ? 35.518 7.305 -27.182 1.00 76.06 224 LEU A C 1
ATOM 1831 O O . LEU A 1 224 ? 35.624 7.802 -28.301 1.00 76.06 224 LEU A O 1
ATOM 1835 N N . GLU A 1 225 ? 36.449 6.494 -26.669 1.00 73.44 225 GLU A N 1
ATOM 1836 C CA . GLU A 1 225 ? 37.622 6.060 -27.441 1.00 73.44 225 GLU A CA 1
ATOM 1837 C C . GLU A 1 225 ? 37.206 5.271 -28.690 1.00 73.44 225 GLU A C 1
ATOM 1839 O O . GLU A 1 225 ? 37.613 5.603 -29.806 1.00 73.44 225 GLU A O 1
ATOM 1844 N N . VAL A 1 226 ? 36.309 4.292 -28.543 1.00 75.31 226 VAL A N 1
ATOM 1845 C CA . VAL A 1 226 ? 35.801 3.501 -29.678 1.00 75.31 226 VAL A CA 1
ATOM 1846 C C . VAL A 1 226 ? 35.030 4.374 -30.677 1.00 75.31 226 VAL A C 1
ATOM 1848 O O . VAL A 1 226 ? 35.195 4.228 -31.886 1.00 75.31 226 VAL A O 1
ATOM 1851 N N . TRP A 1 227 ? 34.219 5.321 -30.207 1.00 72.88 227 TRP A N 1
ATOM 1852 C CA . TRP A 1 227 ? 33.424 6.220 -31.050 1.00 72.88 227 TRP A CA 1
ATOM 1853 C C . TRP A 1 227 ? 34.245 7.336 -31.701 1.00 72.88 227 TRP A C 1
ATOM 1855 O O . TRP A 1 227 ? 33.801 7.909 -32.694 1.00 72.88 227 TRP A O 1
ATOM 1865 N N . ARG A 1 228 ? 35.438 7.636 -31.180 1.00 66.81 228 ARG A N 1
ATOM 1866 C CA . ARG A 1 228 ? 36.423 8.514 -31.827 1.00 66.81 228 ARG A CA 1
ATOM 1867 C C . ARG A 1 228 ? 37.158 7.819 -32.970 1.00 66.81 228 ARG A C 1
ATOM 1869 O O . ARG A 1 228 ? 37.480 8.477 -33.958 1.00 66.81 228 ARG A O 1
ATOM 1876 N N . HIS A 1 229 ? 37.414 6.517 -32.839 1.00 65.69 229 HIS A N 1
ATOM 1877 C CA . HIS A 1 229 ? 38.186 5.735 -33.809 1.00 65.69 229 HIS A CA 1
ATOM 1878 C C . HIS A 1 229 ? 37.332 4.972 -34.835 1.00 65.69 229 HIS A C 1
ATOM 1880 O O . HIS A 1 229 ? 37.832 4.640 -35.908 1.00 65.69 229 HIS A O 1
ATOM 1886 N N . GLY A 1 230 ? 36.049 4.733 -34.552 1.00 55.72 230 GLY A N 1
ATOM 1887 C CA . GLY A 1 230 ? 35.093 4.123 -35.478 1.00 55.72 230 GLY A CA 1
ATOM 1888 C C . GLY A 1 230 ? 34.512 5.132 -36.472 1.00 55.72 230 GLY A C 1
ATOM 1889 O O . GLY A 1 230 ? 33.459 5.717 -36.207 1.00 55.72 230 GLY A O 1
ATOM 1890 N N . LYS A 1 231 ? 35.206 5.315 -37.601 1.00 44.44 231 LYS A N 1
ATOM 1891 C CA . LYS A 1 231 ? 34.646 5.843 -38.856 1.00 44.44 231 LYS A CA 1
ATOM 1892 C C . LYS A 1 231 ? 33.919 4.744 -39.621 1.00 44.44 231 LYS A C 1
ATOM 1894 O O . LYS A 1 231 ? 34.464 3.621 -39.659 1.00 44.44 231 LYS A O 1
#

pLDDT: mean 75.37, std 18.89, range [24.53, 96.19]

Radius of gyration: 23.46 Å; chains: 1; bounding box: 56×49×57 Å